Protein AF-A0A285QAC0-F1 (afdb_monomer_lite)

Foldseek 3Di:
DVVVVVVVVVVVVVVVVVPPDPPPQWKKKWWKWDDDFQFDTAIWIWIAGAQRVPRDGDFWIWFKAALDDDPVLQVDKHDIAIDGDALQLLLQIWTFWMFIAHNQLVVVLVVLNCVQHDPPHIDHQQPHHRLVSVQSNCVSRVFDADPDSVCSNPRVVRSNVRDVRGPPRIGGDGDRSNVVCVVPVVSVPHPHHNDDPSDSRPHGDVPRDPPD

Radius of gyration: 21.01 Å; chains: 1; bounding box: 54×37×71 Å

Sequence (212 aa):
MIAWHRLARLIALAAALLAVSPARAEVVLGFWSRDFGSYFPHAFITVKGTVDSTGEVVDTSWGFTLNSLSPKALFGSVKAHMDVTAKTYMRASDVHFTVRLSDAQYLAIKRQAAEWGAPGSRWNLNKRNCVHFVAEAARRAGLTVVEDRKLMKKPKSFTRSLVPLNPGRVTLVELKGAEWFAREPGAEVFGVPEKVNGSVLQSEVPGGVRRD

Organism: NCBI:txid1141890

pLDDT: mean 86.16, std 14.89, range [41.03, 98.81]

Structure (mmCIF, N/CA/C/O backbone):
data_AF-A0A285QAC0-F1
#
_entry.id   AF-A0A285QAC0-F1
#
loop_
_atom_site.group_PDB
_atom_site.id
_atom_site.type_symbol
_atom_site.label_atom_id
_atom_site.label_alt_id
_atom_site.label_comp_id
_atom_site.label_asym_id
_atom_site.label_entity_id
_atom_site.label_seq_id
_atom_site.pdbx_PDB_ins_code
_atom_site.Cartn_x
_atom_site.Cartn_y
_atom_site.Cartn_z
_atom_site.occupancy
_atom_site.B_iso_or_equiv
_atom_site.auth_seq_id
_atom_site.auth_comp_id
_atom_site.auth_asym_id
_atom_site.auth_atom_id
_atom_site.pdbx_PDB_model_num
ATOM 1 N N . MET A 1 1 ? -33.840 15.159 50.556 1.00 60.41 1 MET A N 1
ATOM 2 C CA . MET A 1 1 ? -33.510 15.609 49.179 1.00 60.41 1 MET A CA 1
ATOM 3 C C . MET A 1 1 ? -32.019 15.489 48.826 1.00 60.41 1 MET A C 1
ATOM 5 O O . MET A 1 1 ? -31.718 15.005 47.747 1.00 60.41 1 MET A O 1
ATOM 9 N N . ILE A 1 2 ? -31.069 15.820 49.716 1.00 64.12 2 ILE A N 1
ATOM 10 C CA . ILE A 1 2 ? -29.610 15.782 49.425 1.00 64.12 2 ILE A CA 1
ATOM 11 C C . ILE A 1 2 ? -29.074 14.376 49.061 1.00 64.12 2 ILE A C 1
ATOM 13 O O . ILE A 1 2 ? -28.229 14.251 48.177 1.00 64.12 2 ILE A O 1
ATOM 17 N N . ALA A 1 3 ? -29.581 13.309 49.691 1.00 70.50 3 ALA A N 1
ATOM 18 C CA . ALA A 1 3 ? -29.141 11.932 49.425 1.00 70.50 3 ALA A CA 1
ATOM 19 C C . ALA A 1 3 ? -29.531 11.423 48.022 1.00 70.50 3 ALA A C 1
ATOM 21 O O . ALA A 1 3 ? -28.759 10.707 47.387 1.00 70.50 3 ALA A O 1
ATOM 22 N N . TRP A 1 4 ? -30.684 11.858 47.504 1.00 72.88 4 TRP A N 1
ATOM 23 C CA . TRP A 1 4 ? -31.186 11.459 46.185 1.00 72.88 4 TRP A CA 1
ATOM 24 C C . TRP A 1 4 ? -30.315 12.015 45.052 1.00 72.88 4 TRP A C 1
ATOM 26 O O . TRP A 1 4 ? -29.957 11.301 44.120 1.00 72.88 4 TRP A O 1
ATOM 36 N N . HIS A 1 5 ? -29.877 13.271 45.178 1.00 77.19 5 HIS A N 1
ATOM 37 C CA . HIS A 1 5 ? -28.972 13.889 44.207 1.00 77.19 5 HIS A CA 1
ATOM 38 C C . HIS A 1 5 ? -27.573 13.260 44.212 1.00 77.19 5 HIS A C 1
ATOM 40 O O . HIS A 1 5 ? -26.929 13.207 43.167 1.00 77.19 5 HIS A O 1
ATOM 46 N N . ARG A 1 6 ? -27.099 12.758 45.362 1.00 78.38 6 ARG A N 1
ATOM 47 C CA . ARG A 1 6 ? -25.818 12.037 45.453 1.00 78.38 6 ARG A CA 1
ATOM 48 C C . ARG A 1 6 ? -25.896 10.673 44.772 1.00 78.38 6 ARG A C 1
ATOM 50 O O . ARG A 1 6 ? -25.010 10.351 43.988 1.00 78.38 6 ARG A O 1
ATOM 57 N N . LEU A 1 7 ? -26.973 9.922 45.004 1.00 85.81 7 LEU A N 1
ATOM 58 C CA . LEU A 1 7 ? -27.194 8.628 44.359 1.00 85.81 7 LEU A CA 1
ATOM 59 C C . LEU A 1 7 ? -27.355 8.770 42.836 1.00 85.81 7 LEU A C 1
ATOM 61 O O . LEU A 1 7 ? -26.689 8.066 42.083 1.00 85.81 7 LEU A O 1
ATOM 65 N N . ALA A 1 8 ? -28.151 9.739 42.375 1.00 85.62 8 ALA A N 1
ATOM 66 C CA . ALA A 1 8 ? -28.332 10.004 40.947 1.00 85.62 8 ALA A CA 1
ATOM 67 C C . ALA A 1 8 ? -27.023 10.423 40.250 1.00 85.62 8 ALA A C 1
ATOM 69 O O . ALA A 1 8 ? -26.749 9.981 39.137 1.00 85.62 8 ALA A O 1
ATOM 70 N N . ARG A 1 9 ? -26.178 11.225 40.917 1.00 85.00 9 ARG A N 1
ATOM 71 C CA . ARG A 1 9 ? -24.849 11.596 40.399 1.00 85.00 9 ARG A CA 1
ATOM 72 C C . ARG A 1 9 ? -23.905 10.400 40.310 1.00 85.00 9 ARG A C 1
ATOM 74 O O . ARG A 1 9 ? -23.198 10.291 39.319 1.00 85.00 9 ARG A O 1
ATOM 81 N N . LEU A 1 10 ? -23.908 9.506 41.300 1.00 88.06 10 LEU A N 1
ATOM 82 C CA . LEU A 1 10 ? -23.083 8.292 41.276 1.00 88.06 10 LEU A CA 1
ATOM 83 C C . LEU A 1 10 ? -23.508 7.335 40.156 1.00 88.06 10 LEU A C 1
ATOM 85 O O . LEU A 1 10 ? -22.650 6.799 39.461 1.00 88.06 10 LEU A O 1
ATOM 89 N N . ILE A 1 11 ? -24.815 7.179 39.931 1.00 88.31 11 ILE A N 1
ATOM 90 C CA . ILE A 1 11 ? -25.350 6.368 38.829 1.00 88.31 11 ILE A CA 1
ATOM 91 C C . ILE A 1 11 ? -24.981 6.983 37.472 1.00 88.31 11 ILE A C 1
ATOM 93 O O . ILE A 1 11 ? -24.523 6.268 36.586 1.00 88.31 11 ILE A O 1
ATOM 97 N N . ALA A 1 12 ? -25.110 8.305 37.316 1.00 85.25 12 ALA A N 1
ATOM 98 C CA . ALA A 1 12 ? -24.710 8.996 36.090 1.00 85.25 12 ALA A CA 1
ATOM 99 C C . ALA A 1 12 ? -23.198 8.881 35.821 1.00 85.25 12 ALA A C 1
ATOM 101 O O . ALA A 1 12 ? -22.794 8.685 34.677 1.00 85.25 12 ALA A O 1
ATOM 102 N N . LEU A 1 13 ? -22.362 8.944 36.865 1.00 84.94 13 LEU A N 1
ATOM 103 C CA . LEU A 1 13 ? -20.913 8.769 36.744 1.00 84.94 13 LEU A CA 1
ATOM 104 C C . LEU A 1 13 ? -20.543 7.326 36.361 1.00 84.94 13 LEU A C 1
ATOM 106 O O . LEU A 1 13 ? -19.698 7.118 35.496 1.00 84.94 13 LEU A O 1
ATOM 110 N N . ALA A 1 14 ? -21.202 6.330 36.961 1.00 81.62 14 ALA A N 1
ATOM 111 C CA . ALA A 1 14 ? -21.001 4.920 36.630 1.00 81.62 14 ALA A CA 1
ATOM 112 C C . ALA A 1 14 ? -21.452 4.597 35.195 1.00 81.62 14 ALA A C 1
ATOM 114 O O . ALA A 1 14 ? -20.750 3.895 34.472 1.00 81.62 14 ALA A O 1
ATOM 115 N N . ALA A 1 15 ? -22.576 5.165 34.749 1.00 80.12 15 ALA A N 1
ATOM 116 C CA . ALA A 1 15 ? -23.040 5.044 33.369 1.00 80.12 15 ALA A CA 1
ATOM 117 C C . ALA A 1 15 ? -22.077 5.716 32.372 1.00 80.12 15 ALA A C 1
ATOM 119 O O . ALA A 1 15 ? -21.821 5.163 31.306 1.00 80.12 15 ALA A O 1
ATOM 120 N N . ALA A 1 16 ? -21.489 6.864 32.730 1.00 77.56 16 ALA A N 1
ATOM 121 C CA . ALA A 1 16 ? -20.482 7.535 31.907 1.00 77.56 16 ALA A CA 1
ATOM 122 C C . ALA A 1 16 ? -19.171 6.733 31.800 1.00 77.56 16 ALA A C 1
ATOM 124 O O . ALA A 1 16 ? -18.571 6.692 30.730 1.00 77.56 16 ALA A O 1
ATOM 125 N N . LEU A 1 17 ? -18.753 6.048 32.871 1.00 74.06 17 LEU A N 1
ATOM 126 C CA . LEU A 1 17 ? -17.576 5.168 32.859 1.00 74.06 17 LEU A CA 1
ATOM 127 C C . LEU A 1 17 ? -17.801 3.895 32.027 1.00 74.06 17 LEU A C 1
ATOM 129 O O . LEU A 1 17 ? -16.877 3.435 31.364 1.00 74.06 17 LEU A O 1
ATOM 133 N N . LEU A 1 18 ? -19.025 3.358 32.009 1.00 68.50 18 LEU A N 1
ATOM 134 C CA . LEU A 1 18 ? -19.401 2.213 31.166 1.00 68.50 18 LEU A CA 1
ATOM 135 C C . LEU A 1 18 ? -19.617 2.591 29.690 1.00 68.50 18 LEU A C 1
ATOM 137 O O . LEU A 1 18 ? -19.578 1.720 28.824 1.00 68.50 18 LEU A O 1
ATOM 141 N N . ALA A 1 19 ? -19.830 3.875 29.390 1.00 63.56 19 ALA A N 1
ATOM 142 C CA . ALA A 1 19 ? -19.970 4.378 28.023 1.00 63.56 19 ALA A CA 1
ATOM 143 C C . ALA A 1 19 ? -18.621 4.567 27.301 1.00 63.56 19 ALA A C 1
ATOM 145 O O . ALA A 1 19 ? -18.601 4.749 26.080 1.00 63.56 19 ALA A O 1
ATOM 146 N N . VAL A 1 20 ? -17.491 4.496 28.016 1.00 57.91 20 VAL A N 1
ATOM 147 C CA . VAL A 1 20 ? -16.159 4.489 27.400 1.00 57.91 20 VAL A CA 1
ATOM 148 C C . VAL A 1 20 ? -15.920 3.105 26.802 1.00 57.91 20 VAL A C 1
ATOM 150 O O . VAL A 1 20 ? -15.442 2.184 27.459 1.00 57.91 20 VAL A O 1
ATOM 153 N N . SER A 1 21 ? -16.282 2.947 25.530 1.00 53.12 21 SER A N 1
ATOM 154 C CA . SER A 1 21 ? -15.860 1.778 24.761 1.00 53.12 21 SER A CA 1
ATOM 155 C C . SER A 1 21 ? -14.332 1.795 24.674 1.00 53.12 21 SER A C 1
ATOM 157 O O . SER A 1 21 ? -13.785 2.829 24.277 1.00 53.12 21 SER A O 1
ATOM 159 N N . PRO A 1 22 ? -13.622 0.705 25.022 1.00 54.62 22 PRO A N 1
ATOM 160 C CA . PRO A 1 22 ? -12.191 0.643 24.772 1.00 54.62 22 PRO A CA 1
ATOM 161 C C . PRO A 1 22 ? -11.982 0.894 23.279 1.00 54.62 22 PRO A C 1
ATOM 163 O O . PRO A 1 22 ? -12.600 0.225 22.444 1.00 54.62 22 PRO A O 1
ATOM 166 N N . ALA A 1 23 ? -11.156 1.887 22.942 1.00 59.59 23 ALA A N 1
ATOM 167 C CA . ALA A 1 23 ? -10.645 2.017 21.589 1.00 59.59 23 ALA A CA 1
ATOM 168 C C . ALA A 1 23 ? -9.985 0.674 21.275 1.00 59.59 23 ALA A C 1
ATOM 170 O O . ALA A 1 23 ? -8.997 0.312 21.913 1.00 59.59 23 ALA A O 1
ATOM 171 N N . ARG A 1 24 ? -10.610 -0.128 20.407 1.00 60.53 24 ARG A N 1
ATOM 172 C CA . ARG A 1 24 ? -10.092 -1.458 20.094 1.00 60.53 24 ARG A CA 1
ATOM 173 C C . ARG A 1 24 ? -8.698 -1.266 19.512 1.00 60.53 24 ARG A C 1
ATOM 175 O O . ARG A 1 24 ? -8.562 -0.596 18.490 1.00 60.53 24 ARG A O 1
ATOM 182 N N . ALA A 1 25 ? -7.690 -1.8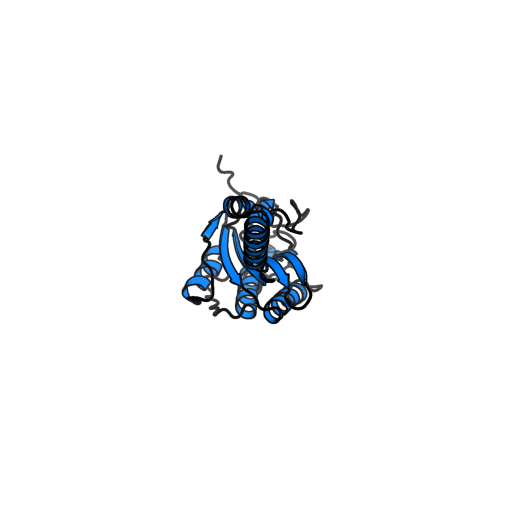06 20.194 1.00 70.56 25 ALA A N 1
ATOM 183 C CA . ALA A 1 25 ? -6.348 -1.898 19.656 1.00 70.56 25 ALA A CA 1
ATOM 184 C C . ALA A 1 25 ? -6.434 -2.809 18.436 1.00 70.56 25 ALA A C 1
ATOM 186 O O . ALA A 1 25 ? -6.729 -3.998 18.536 1.00 70.56 25 ALA A O 1
ATOM 187 N N . GLU A 1 26 ? -6.337 -2.206 17.263 1.00 85.88 26 GLU A N 1
ATOM 188 C CA . GLU A 1 26 ? -6.496 -2.930 16.024 1.00 85.88 26 GLU A CA 1
ATOM 189 C C . GLU A 1 26 ? -5.696 -2.279 14.920 1.00 85.88 26 GLU A C 1
ATOM 191 O O . GLU A 1 26 ? -5.711 -1.058 14.765 1.00 85.88 26 GLU A O 1
ATOM 196 N N . VAL A 1 27 ? -5.038 -3.116 14.125 1.00 93.56 27 VAL A N 1
ATOM 197 C CA . VAL A 1 27 ? -4.282 -2.696 12.956 1.00 93.56 27 VAL A CA 1
ATOM 198 C C . VAL A 1 27 ? -5.135 -2.866 11.701 1.00 93.56 27 VAL A C 1
ATOM 200 O O . VAL A 1 27 ? -5.650 -3.946 11.409 1.00 93.56 27 VAL A O 1
ATOM 203 N N . VAL A 1 28 ? -5.245 -1.797 10.921 1.00 94.69 28 VAL A N 1
ATOM 204 C CA . VAL A 1 28 ? -5.955 -1.752 9.645 1.00 94.69 28 VAL A CA 1
ATOM 205 C C . VAL A 1 28 ? -4.952 -1.638 8.501 1.00 94.69 28 VAL A C 1
ATOM 207 O O . VAL A 1 28 ? -4.108 -0.741 8.468 1.00 94.69 28 VAL A O 1
ATOM 210 N N . LEU A 1 29 ? -5.073 -2.552 7.541 1.00 97.06 29 LEU A N 1
ATOM 211 C CA . LEU A 1 29 ? -4.334 -2.583 6.287 1.00 97.06 29 LEU A CA 1
ATOM 212 C C . LEU A 1 29 ? -5.176 -1.947 5.178 1.00 97.06 29 LEU A C 1
ATOM 214 O O . LEU A 1 29 ? -6.236 -2.466 4.836 1.00 97.06 29 LEU A O 1
ATOM 218 N N . GLY A 1 30 ? -4.714 -0.841 4.604 1.00 96.88 30 GLY A N 1
ATOM 219 C CA . GLY A 1 30 ? -5.351 -0.184 3.462 1.00 96.88 30 GLY A CA 1
ATOM 220 C C . GLY A 1 30 ? -4.668 -0.543 2.152 1.00 96.88 30 GLY A C 1
ATOM 221 O O . GLY A 1 30 ? -3.442 -0.610 2.094 1.00 96.88 30 GLY A O 1
ATOM 222 N N . PHE A 1 31 ? -5.457 -0.745 1.098 1.00 98.19 31 PHE A N 1
ATOM 223 C CA . PHE A 1 31 ? -4.975 -1.095 -0.235 1.00 98.19 31 PHE A CA 1
ATOM 224 C C . PHE A 1 31 ? -5.198 0.054 -1.211 1.00 98.19 31 PHE A C 1
ATOM 226 O O . PHE A 1 31 ? -6.335 0.447 -1.489 1.00 98.19 31 PHE A O 1
ATOM 233 N N . TRP A 1 32 ? -4.097 0.564 -1.755 1.00 97.38 32 TRP A N 1
ATOM 234 C CA . TRP A 1 32 ? -4.079 1.800 -2.522 1.00 97.38 32 TRP A CA 1
ATOM 235 C C . TRP A 1 32 ? -3.583 1.581 -3.941 1.00 97.38 32 TRP A C 1
ATOM 237 O O . TRP A 1 32 ? -2.811 0.656 -4.222 1.00 97.38 32 TRP A O 1
ATOM 247 N N . SER A 1 33 ? -3.985 2.471 -4.842 1.00 95.94 33 SER A N 1
ATOM 248 C CA . SER A 1 33 ? -3.336 2.585 -6.139 1.00 95.94 33 SER A CA 1
ATOM 249 C C . SER A 1 33 ? -3.317 4.007 -6.687 1.00 95.94 33 SER A C 1
ATOM 251 O O . SER A 1 33 ? -4.065 4.885 -6.263 1.00 95.94 33 SER A O 1
ATOM 253 N N . ARG A 1 34 ? -2.453 4.218 -7.674 1.00 91.00 34 ARG A N 1
ATOM 254 C CA . ARG A 1 34 ? -2.400 5.412 -8.510 1.00 91.00 34 ARG A CA 1
ATOM 255 C C . ARG A 1 34 ? -2.404 4.967 -9.967 1.00 91.00 34 ARG A C 1
ATOM 257 O O . ARG A 1 34 ? -1.592 4.127 -10.363 1.00 91.00 34 ARG A O 1
ATOM 264 N N . ASP A 1 35 ? -3.319 5.529 -10.746 1.00 81.75 35 ASP A N 1
ATOM 265 C CA . ASP A 1 35 ? -3.378 5.330 -12.195 1.00 81.75 35 ASP A CA 1
ATOM 266 C C . ASP A 1 35 ? -2.304 6.145 -12.934 1.00 81.75 35 ASP A C 1
ATOM 268 O O . ASP A 1 35 ? -1.693 7.060 -12.380 1.00 81.75 35 ASP A O 1
ATOM 272 N N . PHE A 1 36 ? -2.107 5.818 -14.215 1.00 67.19 36 PHE A N 1
ATOM 273 C CA . PHE A 1 36 ? -1.292 6.610 -15.138 1.00 67.19 36 PHE A CA 1
ATOM 274 C C . PHE A 1 36 ? -1.779 8.068 -15.216 1.00 67.19 36 PHE A C 1
ATOM 276 O O . PHE A 1 36 ? -2.976 8.339 -15.294 1.00 67.19 36 PHE A O 1
ATOM 283 N N . GLY A 1 37 ? -0.825 8.998 -15.237 1.00 63.22 37 GLY A N 1
ATOM 284 C CA . GLY A 1 37 ? -1.029 10.443 -15.329 1.00 63.22 37 GLY A CA 1
ATOM 285 C C . GLY A 1 37 ? 0.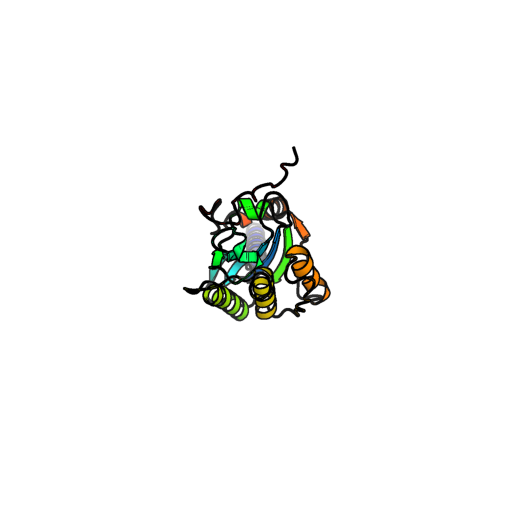329 11.137 -15.256 1.00 63.22 37 GLY A C 1
ATOM 286 O O . GLY A 1 37 ? 1.294 10.643 -15.833 1.00 63.22 37 GLY A O 1
ATOM 287 N N . SER A 1 38 ? 0.451 12.209 -14.472 1.00 56.47 38 SER A N 1
ATOM 288 C CA . SER A 1 38 ? 1.753 12.851 -14.221 1.00 56.47 38 SER A CA 1
ATOM 289 C C . SER A 1 38 ? 2.745 11.961 -13.460 1.00 56.47 38 SER A C 1
ATOM 291 O O . SER A 1 38 ? 3.922 12.288 -13.411 1.00 56.47 38 SER A O 1
ATOM 293 N N . TYR A 1 39 ? 2.308 10.837 -12.881 1.00 64.88 39 TYR A N 1
ATOM 294 C CA . TYR A 1 39 ? 3.125 9.976 -12.024 1.00 64.88 39 TYR A CA 1
ATOM 295 C C . TYR A 1 39 ? 3.162 8.526 -12.507 1.00 64.88 39 TYR A C 1
ATOM 297 O O . TYR A 1 39 ? 2.252 8.054 -13.193 1.00 64.88 39 TYR A O 1
ATOM 305 N N . PHE A 1 40 ? 4.214 7.805 -12.107 1.00 71.50 40 PHE A N 1
ATOM 306 C CA . PHE A 1 40 ? 4.339 6.375 -12.363 1.00 71.50 40 PHE A CA 1
ATOM 307 C C . PHE A 1 40 ? 3.211 5.613 -11.641 1.00 71.50 40 PHE A C 1
ATOM 309 O O . PHE A 1 40 ? 3.042 5.809 -10.432 1.00 71.50 40 PHE A O 1
ATOM 316 N N . PRO A 1 41 ? 2.441 4.754 -12.337 1.00 83.75 41 PRO A N 1
ATOM 317 C CA . PRO A 1 41 ? 1.388 3.971 -11.708 1.00 83.75 41 PRO A CA 1
ATOM 318 C C . PRO A 1 41 ? 1.944 3.076 -10.619 1.00 83.75 41 PRO A C 1
ATOM 320 O O . PRO A 1 41 ? 2.966 2.404 -10.794 1.00 83.75 41 PRO A O 1
ATOM 323 N N . HIS A 1 42 ? 1.234 3.015 -9.504 1.00 93.75 42 HIS A N 1
ATOM 324 C CA . HIS A 1 42 ? 1.718 2.292 -8.344 1.00 93.75 42 HIS A CA 1
ATOM 325 C C . HIS A 1 42 ? 0.585 1.657 -7.553 1.00 93.75 42 HIS A C 1
ATOM 327 O O . HIS A 1 42 ? -0.545 2.134 -7.587 1.00 93.75 42 HIS A O 1
ATOM 333 N N . ALA A 1 43 ? 0.901 0.568 -6.857 1.00 96.69 43 ALA A N 1
ATOM 334 C CA . ALA A 1 43 ? 0.060 -0.030 -5.830 1.00 96.69 43 ALA A CA 1
ATOM 335 C C . ALA A 1 43 ? 0.899 -0.139 -4.558 1.00 96.69 43 ALA A C 1
ATOM 337 O O . ALA A 1 43 ? 2.067 -0.524 -4.621 1.00 96.69 43 ALA A O 1
ATOM 338 N N . PHE A 1 44 ? 0.311 0.204 -3.424 1.00 97.06 44 PHE A N 1
ATOM 339 C CA . PHE A 1 44 ? 0.988 0.200 -2.133 1.00 97.06 44 PHE A CA 1
ATOM 340 C C . PHE A 1 44 ? -0.025 -0.086 -1.027 1.00 97.06 44 PHE A C 1
ATOM 342 O O . PHE A 1 44 ? -1.237 -0.133 -1.270 1.00 97.06 44 PHE A O 1
ATOM 349 N N . ILE A 1 45 ? 0.483 -0.304 0.181 1.00 97.56 45 ILE A N 1
ATOM 350 C CA . ILE A 1 45 ? -0.336 -0.532 1.368 1.00 97.56 45 ILE A CA 1
ATOM 351 C C . ILE A 1 45 ? -0.072 0.521 2.436 1.00 97.56 45 ILE A C 1
ATOM 353 O O . ILE A 1 45 ? 1.027 1.068 2.526 1.00 97.56 45 ILE A O 1
ATOM 357 N N . THR A 1 46 ? -1.073 0.761 3.273 1.00 95.56 46 THR A N 1
ATOM 358 C CA . THR A 1 46 ? -0.939 1.506 4.531 1.00 95.56 46 THR A CA 1
ATOM 359 C C . THR A 1 46 ? -1.234 0.589 5.697 1.00 95.56 46 THR A C 1
ATOM 361 O O . THR A 1 46 ? -2.133 -0.240 5.595 1.00 95.56 46 THR A O 1
ATOM 364 N N . VAL A 1 47 ? -0.530 0.759 6.808 1.00 94.06 47 VAL A N 1
ATOM 365 C CA . VAL A 1 47 ? -0.768 0.020 8.048 1.00 94.06 47 VAL A CA 1
ATOM 366 C C . VAL A 1 47 ? -0.908 1.019 9.177 1.00 94.06 47 VAL A C 1
ATOM 368 O O . VAL A 1 47 ? 0.032 1.763 9.450 1.00 94.06 47 VAL A O 1
ATOM 371 N N . LYS A 1 48 ? -2.085 1.044 9.800 1.00 90.75 48 LYS A N 1
ATOM 372 C CA . LYS A 1 48 ? -2.433 2.033 10.818 1.00 90.75 48 LYS A CA 1
ATOM 373 C C . LYS A 1 48 ? -3.191 1.394 11.971 1.00 90.75 48 LYS A C 1
ATOM 375 O O . LYS A 1 48 ? -4.087 0.592 11.724 1.00 90.75 48 LYS A O 1
ATOM 380 N N . GLY A 1 49 ? -2.872 1.775 13.202 1.00 90.44 49 GLY A N 1
ATOM 381 C CA . GLY A 1 49 ? -3.612 1.361 14.388 1.00 90.44 49 GLY A CA 1
ATOM 382 C C . GLY A 1 49 ? -2.721 1.038 15.577 1.00 90.44 49 GLY A C 1
ATOM 383 O O . GLY A 1 49 ? -1.653 1.625 15.740 1.00 90.44 49 GLY A O 1
ATOM 384 N N . THR A 1 50 ? -3.155 0.097 16.408 1.00 91.50 50 THR A N 1
ATOM 385 C CA . THR A 1 50 ? -2.412 -0.334 17.600 1.00 91.50 50 THR A CA 1
ATOM 386 C C . THR A 1 50 ? -2.358 -1.852 17.642 1.00 91.50 50 THR A C 1
ATOM 388 O O . THR A 1 50 ? -3.383 -2.506 17.483 1.00 91.50 50 THR A O 1
ATOM 391 N N . VAL A 1 51 ? -1.163 -2.408 17.825 1.00 93.00 51 VAL A N 1
ATOM 392 C CA . VAL A 1 51 ? -0.952 -3.852 17.989 1.00 93.00 51 VAL A CA 1
ATOM 393 C C . VAL A 1 51 ? -1.494 -4.270 19.351 1.00 93.00 51 VAL A C 1
ATOM 395 O O . VAL A 1 51 ? -1.108 -3.686 20.364 1.00 93.00 51 VAL A O 1
ATOM 398 N N . ASP A 1 52 ? -2.372 -5.268 19.384 1.00 90.25 52 ASP A N 1
ATOM 399 C CA . ASP A 1 52 ? -3.132 -5.619 20.590 1.00 90.25 52 ASP A CA 1
ATOM 400 C C . ASP A 1 52 ? -2.219 -6.176 21.696 1.00 90.25 52 ASP A C 1
ATOM 402 O O . ASP A 1 52 ? -2.274 -5.751 22.848 1.00 90.25 52 ASP A O 1
ATOM 406 N N . SER A 1 53 ? -1.285 -7.059 21.334 1.00 90.31 53 SER A N 1
ATOM 407 C CA . SER A 1 53 ? -0.382 -7.726 22.283 1.00 90.31 53 SER A CA 1
ATOM 408 C C . SER A 1 53 ? 0.709 -6.837 22.885 1.00 90.31 53 SER A C 1
ATOM 410 O O . SER A 1 53 ? 1.233 -7.165 23.950 1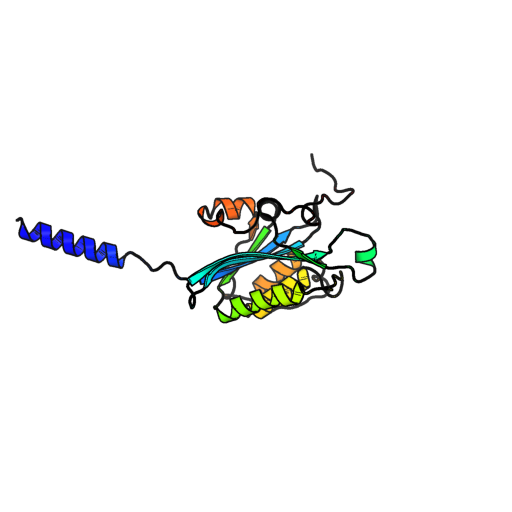.00 90.31 53 SER A O 1
ATOM 412 N N . THR A 1 54 ? 1.093 -5.745 22.218 1.00 90.81 54 THR A N 1
ATOM 413 C CA . THR A 1 54 ? 2.236 -4.909 22.636 1.00 90.81 54 THR A CA 1
ATOM 414 C C . THR A 1 54 ? 1.869 -3.458 22.922 1.00 90.81 54 THR A C 1
ATOM 416 O O . THR A 1 54 ? 2.660 -2.749 23.544 1.00 90.81 54 THR A O 1
ATOM 419 N N . GLY A 1 55 ? 0.714 -2.986 22.449 1.00 88.50 55 GLY A N 1
ATOM 420 C CA . GLY A 1 55 ? 0.371 -1.566 22.446 1.00 88.50 55 GLY A CA 1
ATOM 421 C C . GLY A 1 55 ? 1.190 -0.728 21.454 1.00 88.50 55 GLY A C 1
ATOM 422 O O . GLY A 1 55 ? 1.103 0.498 21.497 1.00 88.50 55 GLY A O 1
ATOM 423 N N . GLU A 1 56 ? 1.989 -1.347 20.567 1.00 89.56 56 GLU A N 1
ATOM 424 C CA . GLU A 1 56 ? 2.744 -0.641 19.518 1.00 89.56 56 GLU A CA 1
ATOM 425 C C . GLU A 1 56 ? 1.759 0.132 18.633 1.00 89.56 56 GLU A C 1
ATOM 427 O O . GLU A 1 56 ? 0.933 -0.461 17.939 1.00 89.56 56 GLU A O 1
ATOM 432 N N . VAL A 1 57 ? 1.844 1.463 18.649 1.00 89.25 57 VAL A N 1
ATOM 433 C CA . VAL A 1 57 ? 1.122 2.306 17.694 1.00 89.25 57 VAL A CA 1
ATOM 434 C C . VAL A 1 57 ? 1.865 2.249 16.368 1.00 89.25 57 VAL A C 1
ATOM 436 O O . VAL A 1 57 ? 3.056 2.553 16.294 1.00 89.25 57 VAL A O 1
ATOM 439 N N . VAL A 1 58 ? 1.154 1.853 15.320 1.00 89.56 58 VAL A N 1
ATOM 440 C CA . VAL A 1 58 ? 1.697 1.707 13.973 1.00 89.56 58 VAL A CA 1
ATOM 441 C C . VAL A 1 58 ? 1.006 2.699 13.066 1.00 89.56 58 VAL A C 1
ATOM 443 O O . VAL A 1 58 ? -0.219 2.810 13.072 1.00 89.56 58 VAL A O 1
ATOM 446 N N . ASP A 1 59 ? 1.795 3.430 12.291 1.00 88.94 59 ASP A N 1
ATOM 447 C CA . ASP A 1 59 ? 1.254 4.330 11.287 1.00 88.94 59 ASP A CA 1
ATOM 448 C C . ASP A 1 59 ? 2.267 4.555 10.156 1.00 88.94 59 ASP A C 1
ATOM 450 O O . ASP A 1 59 ? 3.179 5.382 10.249 1.00 88.94 59 ASP A O 1
ATOM 454 N N . THR A 1 60 ? 2.178 3.733 9.109 1.00 90.88 60 THR A N 1
ATOM 455 C CA . THR A 1 60 ? 3.177 3.680 8.036 1.00 90.88 60 THR A CA 1
ATOM 456 C C . THR A 1 60 ? 2.583 3.235 6.698 1.00 90.88 60 THR A C 1
ATOM 458 O O . THR A 1 60 ? 1.424 2.821 6.601 1.00 90.88 60 THR A O 1
ATOM 461 N N . SER A 1 61 ? 3.390 3.308 5.644 1.00 93.88 61 SER A N 1
ATOM 462 C CA . SER A 1 61 ? 3.064 2.809 4.312 1.00 93.88 61 SER A CA 1
ATOM 463 C C . SER A 1 61 ? 4.246 2.056 3.711 1.00 93.88 61 SER A C 1
ATOM 465 O O . SER A 1 61 ? 5.406 2.345 4.009 1.00 93.88 61 SER A O 1
ATOM 467 N N . TRP A 1 62 ? 3.939 1.083 2.856 1.00 95.12 62 TRP A N 1
ATOM 468 C CA . TRP A 1 62 ? 4.935 0.295 2.137 1.00 95.12 62 TRP A CA 1
ATOM 469 C C . TRP A 1 62 ? 4.529 0.124 0.677 1.00 95.12 62 TRP A C 1
ATOM 471 O O . TRP A 1 62 ? 3.437 -0.366 0.374 1.00 95.12 62 TRP A O 1
ATOM 481 N N . GLY A 1 63 ? 5.431 0.489 -0.229 1.00 94.06 63 GLY A N 1
ATOM 482 C CA . GLY A 1 63 ? 5.306 0.279 -1.668 1.00 94.06 63 GLY A CA 1
ATOM 483 C C . GLY A 1 63 ? 6.594 -0.295 -2.249 1.00 94.06 63 GLY A C 1
ATOM 484 O O . GLY A 1 63 ? 7.680 0.221 -2.011 1.00 94.06 63 GLY A O 1
ATOM 485 N N . PHE A 1 64 ? 6.510 -1.370 -3.031 1.00 95.94 64 PHE A N 1
ATOM 486 C CA . PHE A 1 64 ? 7.697 -1.941 -3.671 1.00 95.94 64 PHE A CA 1
ATOM 487 C C . PHE A 1 64 ? 7.926 -1.333 -5.053 1.00 95.94 64 PHE A C 1
ATOM 489 O O . PHE A 1 64 ? 7.130 -1.544 -5.978 1.00 95.94 64 PHE A O 1
ATOM 496 N N . THR A 1 65 ? 9.035 -0.615 -5.222 1.00 93.00 65 THR A N 1
ATOM 497 C CA . THR A 1 65 ? 9.301 0.152 -6.442 1.00 93.00 65 THR A CA 1
ATOM 498 C C . THR A 1 65 ? 10.749 0.043 -6.921 1.00 93.00 65 THR A C 1
ATOM 500 O O . THR A 1 65 ? 11.614 -0.558 -6.287 1.00 93.00 65 THR A O 1
ATOM 503 N N . LEU A 1 66 ? 10.991 0.571 -8.114 1.00 91.62 66 LEU A N 1
ATOM 504 C CA . LEU A 1 66 ? 12.297 0.665 -8.766 1.00 91.62 66 LEU A CA 1
ATOM 505 C C . LEU A 1 66 ? 13.050 1.926 -8.307 1.00 91.62 66 LEU A C 1
ATOM 507 O O . LEU A 1 66 ? 12.429 2.944 -8.032 1.00 91.62 66 LEU A O 1
ATOM 511 N N . ASN A 1 67 ? 14.386 1.893 -8.256 1.00 87.31 67 ASN A N 1
ATOM 512 C CA . ASN A 1 67 ? 15.177 3.036 -7.758 1.00 87.31 67 ASN A CA 1
ATOM 513 C C . ASN A 1 67 ? 15.177 4.253 -8.692 1.00 87.31 67 ASN A C 1
ATOM 515 O O . ASN A 1 67 ? 15.333 5.374 -8.225 1.00 87.31 67 ASN A O 1
ATOM 519 N N . SER A 1 68 ? 15.065 4.044 -10.003 1.00 84.75 68 SER A N 1
ATOM 520 C CA . SER A 1 68 ? 15.041 5.124 -10.993 1.00 84.75 68 SER A CA 1
ATOM 521 C C . SER A 1 68 ? 14.319 4.706 -12.271 1.00 84.75 68 SER A C 1
ATOM 523 O O . SER A 1 68 ? 14.486 3.580 -12.756 1.00 84.75 68 SER A O 1
ATOM 525 N N . LEU A 1 69 ? 13.513 5.615 -12.827 1.00 83.06 69 LEU A N 1
ATOM 526 C CA . LEU A 1 69 ? 12.805 5.389 -14.087 1.00 83.06 69 LEU A CA 1
ATOM 527 C C . LEU A 1 69 ? 13.823 5.268 -15.226 1.00 83.06 69 LEU A C 1
ATOM 529 O O . LEU A 1 69 ? 14.603 6.180 -15.487 1.00 83.06 69 LEU A O 1
ATOM 533 N N . SER A 1 70 ? 13.832 4.123 -15.907 1.00 82.50 70 SER A N 1
ATOM 534 C CA . SER A 1 70 ? 14.678 3.907 -17.081 1.00 82.50 70 SER A CA 1
ATOM 535 C C . SER A 1 70 ? 14.035 2.906 -18.043 1.00 82.50 70 SER A C 1
ATOM 537 O O . SER A 1 70 ? 13.367 1.973 -17.586 1.00 82.50 70 SER A O 1
ATOM 539 N N . PRO A 1 71 ? 14.289 3.009 -19.364 1.00 84.94 71 PRO A N 1
ATOM 540 C CA . PRO A 1 71 ? 13.808 2.026 -20.338 1.00 84.94 71 PRO A CA 1
ATOM 541 C C . PRO A 1 71 ? 14.234 0.586 -20.014 1.00 84.94 71 PRO A C 1
ATOM 543 O O . PRO A 1 71 ? 13.520 -0.359 -20.333 1.00 84.94 71 PRO A O 1
ATOM 546 N N . LYS A 1 72 ? 15.359 0.402 -19.303 1.00 88.06 72 LYS A N 1
ATOM 547 C CA . LYS A 1 72 ? 15.852 -0.913 -18.854 1.00 88.06 72 LYS A CA 1
ATOM 548 C C . LYS A 1 72 ? 14.820 -1.681 -18.021 1.00 88.06 72 LYS A C 1
ATOM 550 O O . LYS A 1 72 ? 14.797 -2.907 -18.080 1.00 88.06 72 LYS A O 1
ATOM 555 N N . ALA A 1 73 ? 13.951 -0.980 -17.290 1.00 88.19 73 ALA A N 1
ATOM 556 C CA . ALA A 1 73 ? 12.888 -1.592 -16.494 1.00 88.19 73 ALA A CA 1
ATOM 557 C C . ALA A 1 73 ? 11.844 -2.339 -17.351 1.00 88.19 73 ALA A C 1
ATOM 559 O O . ALA A 1 73 ? 11.194 -3.260 -16.857 1.00 88.19 73 ALA A O 1
ATOM 560 N N . LEU A 1 74 ? 11.701 -1.985 -18.636 1.00 87.50 74 LEU A N 1
ATOM 561 C CA . LEU A 1 74 ? 10.809 -2.679 -19.572 1.00 87.50 74 LEU A CA 1
ATOM 562 C C . LEU A 1 74 ? 11.393 -4.015 -20.055 1.00 87.50 74 LEU A C 1
ATOM 564 O O . LEU A 1 74 ? 10.640 -4.943 -20.344 1.00 87.50 74 LEU A O 1
ATOM 568 N N . PHE A 1 75 ? 12.723 -4.121 -20.111 1.00 89.56 75 PHE A N 1
ATOM 569 C CA . PHE A 1 75 ? 13.429 -5.252 -20.723 1.00 89.56 75 PHE A CA 1
ATOM 570 C C . PHE A 1 75 ? 14.071 -6.207 -19.714 1.00 89.56 75 PHE A C 1
ATOM 572 O O . PHE A 1 75 ? 14.588 -7.253 -20.098 1.00 89.56 75 PHE A O 1
ATOM 579 N N . GLY A 1 76 ? 14.051 -5.892 -18.419 1.00 92.75 76 GLY A N 1
ATOM 580 C CA . GLY A 1 76 ? 14.693 -6.744 -17.430 1.00 92.75 76 GLY A CA 1
ATOM 581 C C . GLY A 1 76 ? 14.518 -6.288 -15.993 1.00 92.75 76 GLY A C 1
ATOM 582 O O . GLY A 1 76 ? 13.735 -5.397 -15.672 1.00 92.75 76 GLY A O 1
ATOM 583 N N . SER A 1 77 ? 15.255 -6.953 -15.107 1.00 95.81 77 SER A N 1
ATOM 584 C CA . SER A 1 77 ? 15.227 -6.649 -13.680 1.00 95.81 77 SER A CA 1
ATOM 585 C C . SER A 1 77 ? 16.179 -5.501 -13.344 1.00 95.81 77 SER A C 1
ATOM 587 O O . SER A 1 77 ? 17.369 -5.585 -13.651 1.00 95.81 77 SER A O 1
ATOM 589 N N . VAL A 1 78 ? 15.702 -4.482 -12.635 1.00 95.19 78 VAL A N 1
ATOM 590 C CA . VAL A 1 78 ? 16.485 -3.320 -12.169 1.00 95.19 78 VAL A CA 1
ATOM 591 C C . VAL A 1 78 ? 16.567 -3.295 -10.641 1.00 95.19 78 VAL A C 1
ATOM 593 O O . VAL A 1 78 ? 15.940 -4.122 -9.980 1.00 95.19 78 VAL A O 1
ATOM 596 N N . LYS A 1 79 ? 17.367 -2.390 -10.064 1.00 95.44 79 LYS A N 1
ATOM 597 C CA . LYS A 1 79 ? 17.439 -2.225 -8.602 1.00 95.44 79 LYS A CA 1
ATOM 598 C C . LYS A 1 79 ? 16.084 -1.768 -8.054 1.00 95.44 79 LYS A C 1
ATOM 600 O O . LYS A 1 79 ? 15.451 -0.893 -8.650 1.00 95.44 79 LYS A O 1
ATOM 605 N N . ALA A 1 80 ? 15.678 -2.367 -6.941 1.00 94.25 80 ALA A N 1
ATOM 606 C CA . ALA A 1 80 ? 14.462 -2.025 -6.220 1.00 94.25 80 ALA A CA 1
ATOM 607 C C . ALA A 1 80 ? 14.754 -1.486 -4.827 1.00 94.25 80 ALA A C 1
ATOM 609 O O . ALA A 1 80 ? 15.834 -1.712 -4.276 1.00 94.25 80 ALA A O 1
ATOM 610 N N . HIS A 1 81 ? 13.734 -0.872 -4.248 1.00 92.81 81 HIS A N 1
ATOM 611 C CA . HIS A 1 81 ? 13.674 -0.548 -2.835 1.00 92.81 81 HIS A CA 1
ATOM 612 C C . HIS A 1 81 ? 12.231 -0.638 -2.331 1.00 92.81 81 HIS A C 1
ATOM 614 O O . HIS A 1 81 ? 11.273 -0.679 -3.113 1.00 92.81 81 HIS A O 1
ATOM 620 N N . MET A 1 82 ? 12.101 -0.681 -1.007 1.00 93.69 82 MET A N 1
ATOM 621 C CA . MET A 1 82 ? 10.839 -0.414 -0.335 1.00 93.69 82 MET A CA 1
ATOM 622 C C . MET A 1 82 ? 10.703 1.096 -0.152 1.00 93.69 82 MET A C 1
ATOM 624 O O . MET A 1 82 ? 11.586 1.732 0.418 1.00 93.69 82 MET A O 1
ATOM 628 N N . ASP A 1 83 ? 9.617 1.654 -0.655 1.00 90.56 83 ASP A N 1
ATOM 629 C CA . ASP A 1 83 ? 9.249 3.054 -0.515 1.00 90.56 83 ASP A CA 1
ATOM 630 C C . ASP A 1 83 ? 8.264 3.209 0.649 1.00 90.56 83 ASP A C 1
ATOM 632 O O . ASP A 1 83 ? 7.353 2.393 0.822 1.00 90.56 83 ASP A O 1
ATOM 636 N N . VAL A 1 84 ? 8.456 4.266 1.437 1.00 90.69 84 VAL A N 1
ATOM 637 C CA . VAL A 1 84 ? 7.432 4.779 2.351 1.00 90.69 84 VAL A CA 1
ATOM 638 C C . VAL A 1 84 ? 6.701 5.880 1.594 1.00 90.69 84 VAL A C 1
ATOM 640 O O . VAL A 1 84 ? 7.218 6.982 1.419 1.00 90.69 84 VAL A O 1
ATOM 643 N N . THR A 1 85 ? 5.511 5.565 1.098 1.00 89.06 85 THR A N 1
ATOM 644 C CA . THR A 1 85 ? 4.774 6.416 0.163 1.00 89.06 85 THR A CA 1
ATOM 645 C C . THR A 1 85 ? 4.293 7.688 0.836 1.00 89.06 85 THR A C 1
ATOM 647 O O . THR A 1 85 ? 3.443 7.620 1.713 1.00 89.06 85 THR A O 1
ATOM 650 N N . ALA A 1 86 ? 4.808 8.838 0.399 1.00 86.94 86 ALA A N 1
ATOM 651 C CA . ALA A 1 86 ? 4.543 10.140 1.008 1.00 86.94 86 ALA A CA 1
ATOM 652 C C . ALA A 1 86 ? 3.075 10.590 0.956 1.00 86.94 86 ALA A C 1
ATOM 654 O O . ALA A 1 86 ? 2.356 10.298 -0.005 1.00 86.94 86 ALA A O 1
ATOM 655 N N . LYS A 1 87 ? 2.669 11.421 1.926 1.00 85.69 87 LYS A N 1
ATOM 656 C CA . LYS A 1 87 ? 1.293 11.949 2.032 1.00 85.69 87 LYS A CA 1
ATOM 657 C C . LYS A 1 87 ? 0.833 12.675 0.772 1.00 85.69 87 LYS A C 1
ATOM 659 O O . LYS A 1 87 ? -0.287 12.456 0.319 1.00 85.69 87 LYS A O 1
ATOM 664 N N . THR A 1 88 ? 1.696 13.490 0.167 1.00 86.12 88 THR A N 1
ATOM 665 C CA . THR A 1 88 ? 1.393 14.192 -1.094 1.00 86.12 88 THR A CA 1
ATOM 666 C C . THR A 1 88 ? 0.996 13.230 -2.216 1.00 86.12 88 THR A C 1
ATOM 668 O O . THR A 1 88 ? -0.000 13.454 -2.905 1.00 86.12 88 THR A O 1
ATOM 671 N N . TYR A 1 89 ? 1.715 12.114 -2.360 1.00 88.31 89 TYR A N 1
ATOM 672 C CA . TYR A 1 89 ? 1.386 11.074 -3.334 1.00 88.31 89 TYR A CA 1
ATOM 673 C C . TYR A 1 89 ? 0.109 10.317 -2.950 1.00 88.31 89 TYR A C 1
ATOM 675 O O . TYR A 1 89 ? -0.744 10.051 -3.802 1.00 88.31 89 TYR A O 1
ATOM 683 N N . MET A 1 90 ? -0.062 10.010 -1.662 1.00 90.50 90 MET A N 1
ATOM 684 C CA . MET A 1 90 ? -1.259 9.340 -1.151 1.00 90.50 90 MET A CA 1
ATOM 685 C C . MET A 1 90 ? -2.524 10.175 -1.362 1.00 90.50 90 MET A C 1
ATOM 687 O O . MET A 1 90 ? -3.524 9.625 -1.807 1.00 90.50 90 MET A O 1
ATOM 691 N N . ARG A 1 91 ? -2.493 11.498 -1.128 1.00 89.44 91 ARG A N 1
ATOM 692 C CA . ARG A 1 91 ? -3.635 12.405 -1.372 1.00 89.44 91 ARG A CA 1
ATOM 693 C C . ARG A 1 91 ? -4.091 12.368 -2.831 1.00 89.44 91 ARG A C 1
ATOM 695 O O . ARG A 1 91 ? -5.281 12.494 -3.107 1.00 89.44 91 ARG A O 1
ATOM 702 N N . ALA A 1 92 ? -3.154 12.153 -3.750 1.00 89.38 92 ALA A N 1
ATOM 703 C CA . ALA A 1 92 ? -3.440 11.992 -5.167 1.00 89.38 92 ALA A CA 1
ATOM 704 C C . ALA A 1 92 ? -3.824 10.544 -5.551 1.00 89.38 92 ALA A C 1
ATOM 706 O O . ALA A 1 92 ? -4.269 10.296 -6.667 1.00 89.38 92 ALA A O 1
ATOM 707 N N . SER A 1 93 ? -3.657 9.567 -4.669 1.00 93.31 93 SER A N 1
ATOM 708 C CA . SER A 1 93 ? -3.969 8.158 -4.936 1.00 93.31 93 SER A CA 1
ATOM 709 C C . SER A 1 93 ? -5.429 7.823 -4.615 1.00 93.31 93 SER A C 1
ATOM 711 O O . SER A 1 93 ? -6.175 8.661 -4.115 1.00 93.31 93 SER A O 1
ATOM 713 N N . ASP A 1 94 ? -5.836 6.596 -4.920 1.00 94.88 94 ASP A N 1
ATOM 714 C CA . ASP A 1 94 ? -7.140 6.027 -4.586 1.00 94.88 94 ASP A CA 1
ATOM 715 C C . ASP A 1 94 ? -6.949 4.953 -3.501 1.00 94.88 94 ASP A C 1
ATOM 717 O O . ASP A 1 94 ? -6.072 4.093 -3.636 1.00 94.88 94 ASP A O 1
ATOM 721 N N . VAL A 1 95 ? -7.769 4.974 -2.448 1.00 95.69 95 VAL A N 1
ATOM 722 C CA . VAL A 1 95 ? -7.894 3.866 -1.488 1.00 95.69 95 VAL A CA 1
ATOM 723 C C . VAL A 1 95 ? -9.098 3.022 -1.881 1.00 95.69 95 VAL A C 1
ATOM 725 O O . VAL A 1 95 ? -10.218 3.519 -1.975 1.00 95.69 95 VAL A O 1
ATOM 728 N N . HIS A 1 96 ? -8.879 1.735 -2.136 1.00 97.62 96 HIS A N 1
ATOM 729 C CA . HIS A 1 96 ? -9.931 0.865 -2.661 1.00 97.62 96 HIS A CA 1
ATOM 730 C C . HIS A 1 96 ? -10.689 0.157 -1.549 1.00 97.62 96 HIS A C 1
ATOM 732 O O . HIS A 1 96 ? -11.917 0.175 -1.520 1.00 97.62 96 HIS A O 1
ATOM 738 N N . PHE A 1 97 ? -9.967 -0.459 -0.621 1.00 97.81 97 PHE A N 1
ATOM 739 C CA . PHE A 1 97 ? -10.558 -1.183 0.495 1.00 97.81 97 PHE A CA 1
ATOM 740 C C . PHE A 1 97 ? -9.567 -1.290 1.651 1.00 97.81 97 PHE A C 1
ATOM 742 O O . PHE A 1 97 ? -8.361 -1.075 1.484 1.00 97.81 97 PHE A O 1
ATOM 749 N N . THR A 1 98 ? -10.086 -1.653 2.817 1.00 97.44 98 THR A N 1
ATOM 750 C CA . THR A 1 98 ? -9.293 -1.938 4.011 1.00 97.44 98 THR A CA 1
ATOM 751 C C . THR A 1 98 ? -9.593 -3.326 4.562 1.00 97.44 98 THR A C 1
ATOM 753 O O . THR A 1 98 ? -10.636 -3.923 4.279 1.00 97.44 98 THR A O 1
ATOM 756 N N . VAL A 1 99 ? -8.652 -3.851 5.344 1.00 97.06 99 VAL A N 1
ATOM 757 C CA . VAL A 1 99 ? -8.754 -5.135 6.042 1.00 97.06 99 VAL A CA 1
ATOM 758 C C . VAL A 1 99 ? -8.233 -4.973 7.459 1.00 97.06 99 VAL A C 1
ATOM 760 O O . VAL A 1 99 ? -7.166 -4.403 7.671 1.00 97.06 99 VAL A O 1
ATOM 763 N N . ARG A 1 100 ? -8.982 -5.491 8.428 1.00 95.81 100 ARG A N 1
ATOM 764 C CA . ARG A 1 100 ? -8.532 -5.620 9.815 1.00 95.81 100 ARG A CA 1
ATOM 765 C C . ARG A 1 100 ? -7.553 -6.783 9.929 1.00 95.81 100 ARG A C 1
ATOM 767 O O . ARG A 1 100 ? -7.847 -7.870 9.432 1.00 95.81 100 ARG A O 1
ATOM 774 N N . LEU A 1 101 ? -6.417 -6.561 10.575 1.00 96.56 101 LEU A N 1
ATOM 775 C CA . LEU A 1 101 ? -5.393 -7.580 10.783 1.00 96.56 101 LEU A CA 1
ATOM 776 C C . LEU A 1 101 ? -5.410 -8.084 12.223 1.00 96.56 101 LEU A C 1
ATOM 778 O O . LEU A 1 101 ? -5.559 -7.303 13.158 1.00 96.56 101 LEU A O 1
ATOM 782 N N . SER A 1 102 ? -5.155 -9.380 12.396 1.00 96.12 102 SER A N 1
ATOM 783 C CA . SER A 1 102 ? -4.617 -9.881 13.662 1.00 96.12 102 SER A CA 1
ATOM 784 C C . SER A 1 102 ? -3.143 -9.500 13.813 1.00 96.12 102 SER A C 1
ATOM 786 O O . SER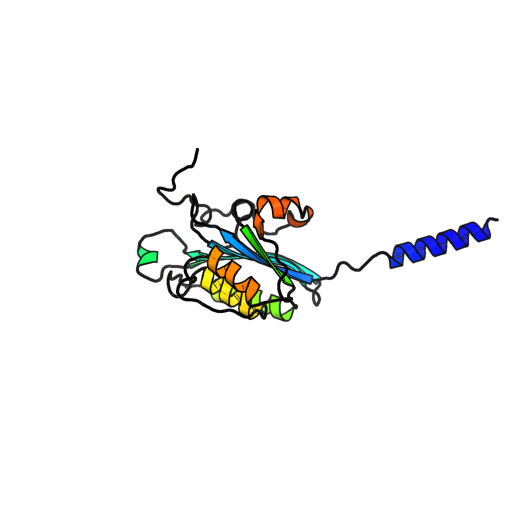 A 1 102 ? -2.446 -9.267 12.820 1.00 96.12 102 SER A O 1
ATOM 788 N N . ASP A 1 103 ? -2.622 -9.531 15.038 1.00 95.81 103 ASP A N 1
ATOM 789 C CA . ASP A 1 103 ? -1.201 -9.279 15.308 1.00 95.81 103 ASP A CA 1
ATOM 790 C C . ASP A 1 103 ? -0.269 -10.188 14.488 1.00 95.81 103 ASP A C 1
ATOM 792 O O . ASP A 1 103 ? 0.730 -9.735 13.928 1.00 95.81 103 ASP A O 1
ATOM 796 N N . ALA A 1 104 ? -0.622 -11.469 14.336 1.00 96.81 104 ALA A N 1
ATOM 797 C CA . ALA A 1 104 ? 0.148 -12.416 13.529 1.00 96.81 104 ALA A CA 1
ATOM 798 C C . ALA A 1 104 ? 0.177 -12.024 12.041 1.00 96.81 104 ALA A C 1
ATOM 800 O O . ALA A 1 104 ? 1.213 -12.148 11.379 1.00 96.81 104 ALA A O 1
ATOM 801 N N . GLN A 1 105 ? -0.945 -11.524 11.514 1.00 98.25 105 GLN A N 1
ATOM 802 C CA . GLN A 1 105 ? -1.015 -11.021 10.143 1.00 98.25 105 GLN A CA 1
ATOM 803 C C . GLN A 1 105 ? -0.214 -9.727 9.998 1.00 98.25 105 GLN A C 1
ATOM 805 O O . GLN A 1 105 ? 0.569 -9.616 9.057 1.00 98.25 105 GLN A O 1
ATOM 810 N N . TYR A 1 106 ? -0.316 -8.789 10.946 1.00 97.75 106 TYR A N 1
ATOM 811 C CA . TYR A 1 106 ? 0.517 -7.583 10.961 1.00 97.75 106 TYR A CA 1
ATOM 812 C C . TYR A 1 106 ? 2.013 -7.927 10.929 1.00 97.75 106 TYR A C 1
ATOM 814 O O . TYR A 1 106 ? 2.743 -7.426 10.068 1.00 97.75 106 TYR A O 1
ATOM 822 N N . LEU A 1 107 ? 2.471 -8.851 11.779 1.00 97.12 107 LEU A N 1
ATOM 823 C CA . LEU A 1 107 ? 3.862 -9.314 11.766 1.00 97.12 107 LEU A CA 1
ATOM 824 C C . LEU A 1 107 ? 4.253 -9.949 10.425 1.00 97.12 107 LEU A C 1
ATOM 826 O O . LEU A 1 107 ? 5.377 -9.756 9.956 1.00 97.12 107 LEU A O 1
ATOM 830 N N . ALA A 1 108 ? 3.343 -10.675 9.771 1.00 98.56 108 ALA A N 1
ATOM 831 C CA . ALA A 1 108 ? 3.589 -11.237 8.445 1.00 98.56 108 ALA A CA 1
ATOM 832 C C . ALA A 1 108 ? 3.765 -10.154 7.365 1.00 98.56 108 ALA A C 1
ATOM 834 O O . ALA A 1 108 ? 4.648 -10.303 6.511 1.00 98.56 108 ALA A O 1
ATOM 835 N N . ILE A 1 109 ? 2.988 -9.066 7.428 1.00 98.38 109 ILE A N 1
ATOM 836 C CA . ILE A 1 109 ? 3.127 -7.897 6.543 1.00 98.38 109 ILE A CA 1
ATOM 837 C C . ILE A 1 109 ? 4.437 -7.153 6.824 1.00 98.38 109 ILE A C 1
ATOM 839 O O . ILE A 1 109 ? 5.194 -6.874 5.895 1.00 98.38 109 ILE A O 1
ATOM 843 N N . LYS A 1 110 ? 4.767 -6.896 8.096 1.00 97.62 110 LYS A N 1
ATOM 844 C CA . LYS A 1 110 ? 6.034 -6.255 8.493 1.00 97.62 110 LYS A CA 1
ATOM 845 C C . LYS A 1 110 ? 7.240 -7.055 7.990 1.00 97.62 110 LYS A C 1
ATOM 847 O O . LYS A 1 110 ? 8.167 -6.497 7.404 1.00 97.62 110 LYS A O 1
ATOM 852 N N . ARG A 1 111 ? 7.195 -8.384 8.136 1.00 98.38 111 ARG A N 1
ATOM 853 C CA . ARG A 1 111 ? 8.223 -9.292 7.609 1.00 98.38 111 ARG A CA 1
ATOM 854 C C . ARG A 1 111 ? 8.290 -9.255 6.081 1.00 98.38 111 ARG A C 1
ATOM 856 O O . ARG A 1 111 ? 9.384 -9.209 5.535 1.00 98.38 111 ARG A O 1
ATOM 863 N N . GLN A 1 112 ? 7.150 -9.200 5.389 1.00 98.38 112 GLN A N 1
ATOM 864 C CA . GLN A 1 112 ? 7.126 -9.039 3.932 1.00 98.38 112 GLN A CA 1
ATOM 865 C C . GLN A 1 112 ? 7.839 -7.755 3.499 1.00 98.38 112 GLN A C 1
ATOM 867 O O . GLN A 1 112 ? 8.651 -7.797 2.577 1.00 98.38 112 GLN A O 1
ATOM 872 N N . ALA A 1 113 ? 7.562 -6.623 4.150 1.00 96.94 113 ALA A N 1
ATOM 873 C CA . ALA A 1 113 ? 8.218 -5.361 3.820 1.00 96.94 113 ALA A CA 1
ATOM 874 C C . ALA A 1 113 ? 9.749 -5.472 3.963 1.00 96.94 113 ALA A C 1
ATOM 876 O O . ALA A 1 113 ? 10.481 -5.052 3.065 1.00 96.94 113 ALA A O 1
ATOM 877 N N . ALA A 1 114 ? 10.232 -6.128 5.024 1.00 97.25 114 ALA A N 1
ATOM 878 C CA . ALA A 1 114 ? 11.657 -6.400 5.218 1.00 97.25 114 ALA A CA 1
ATOM 879 C C . ALA A 1 114 ? 12.241 -7.348 4.149 1.00 97.25 114 ALA A C 1
ATOM 881 O O . ALA A 1 114 ? 13.275 -7.042 3.558 1.00 97.25 114 ALA A O 1
ATOM 882 N N . GLU A 1 115 ? 11.566 -8.463 3.845 1.00 97.50 115 GLU A N 1
ATOM 883 C CA . GLU A 1 115 ? 11.976 -9.434 2.815 1.00 97.50 115 GLU A CA 1
ATOM 884 C C . GLU A 1 115 ? 12.088 -8.780 1.427 1.00 97.50 115 GLU A C 1
ATOM 886 O O . GLU A 1 115 ? 13.019 -9.041 0.666 1.00 97.50 115 GLU A O 1
ATOM 891 N N . TRP A 1 116 ? 11.130 -7.919 1.078 1.00 97.19 116 TRP A N 1
ATOM 892 C CA . TRP A 1 116 ? 11.089 -7.246 -0.219 1.00 97.19 116 TRP A CA 1
ATOM 893 C C . TRP A 1 116 ? 12.017 -6.034 -0.304 1.0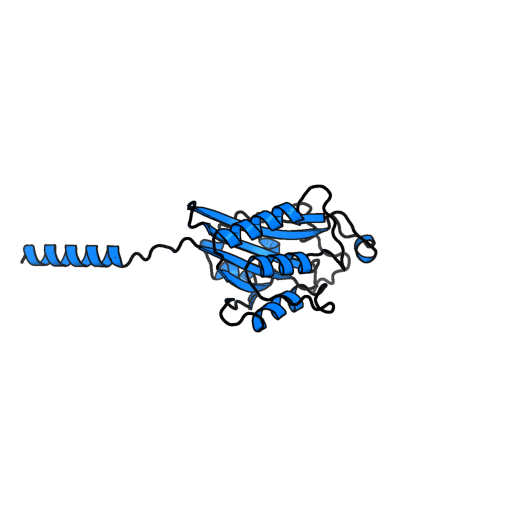0 97.19 116 TRP A C 1
ATOM 895 O O . TRP A 1 116 ? 12.428 -5.680 -1.406 1.00 97.19 116 TRP A O 1
ATOM 905 N N . GLY A 1 117 ? 12.338 -5.409 0.829 1.00 94.38 117 GLY A N 1
ATOM 906 C CA . GLY A 1 117 ? 13.279 -4.294 0.933 1.00 94.38 117 GLY A CA 1
ATOM 907 C C . GLY A 1 117 ? 14.731 -4.709 1.183 1.00 94.38 117 GLY A C 1
ATOM 908 O O . GLY A 1 117 ? 15.590 -3.835 1.275 1.00 94.38 117 GLY A O 1
ATOM 909 N N . ALA A 1 118 ? 15.024 -6.009 1.299 1.00 96.25 118 ALA A N 1
ATOM 910 C CA . ALA A 1 118 ? 16.353 -6.505 1.642 1.00 96.25 118 ALA A CA 1
ATOM 911 C C . ALA A 1 118 ? 17.441 -6.021 0.653 1.00 96.25 118 ALA A C 1
ATOM 913 O O . ALA A 1 118 ? 17.152 -5.832 -0.540 1.00 96.25 118 ALA A O 1
ATOM 914 N N . PRO A 1 119 ? 18.703 -5.850 1.100 1.00 95.00 119 PRO A N 1
ATOM 915 C CA . PRO A 1 119 ? 19.802 -5.437 0.231 1.00 95.00 119 PRO A CA 1
ATOM 916 C C . PRO A 1 119 ? 19.915 -6.302 -1.031 1.00 95.00 119 PRO A C 1
ATOM 918 O O . PRO A 1 119 ? 19.854 -7.526 -0.977 1.00 95.00 119 PRO A O 1
ATOM 921 N N . GLY A 1 120 ? 20.077 -5.656 -2.188 1.00 93.94 120 GLY A N 1
ATOM 922 C CA . GLY A 1 120 ? 20.157 -6.345 -3.482 1.00 93.94 120 GLY A CA 1
ATOM 923 C C . GLY A 1 120 ? 18.807 -6.688 -4.125 1.00 93.94 120 GLY A C 1
ATOM 924 O O . GLY A 1 120 ? 18.791 -7.294 -5.199 1.00 93.94 120 GLY A O 1
ATOM 925 N N . SER A 1 121 ? 17.686 -6.270 -3.527 1.00 95.75 121 SER A N 1
ATOM 926 C CA . SER A 1 121 ? 16.348 -6.465 -4.091 1.00 95.75 121 SER A CA 1
ATOM 927 C C . SER A 1 121 ? 16.213 -5.942 -5.522 1.00 95.75 121 SER A C 1
ATOM 929 O O . SER A 1 121 ? 16.767 -4.907 -5.909 1.00 95.75 121 SER A O 1
ATOM 931 N N . ARG A 1 122 ? 15.450 -6.686 -6.333 1.00 96.56 122 ARG A N 1
ATOM 932 C CA . ARG A 1 122 ? 15.275 -6.417 -7.764 1.00 96.56 122 ARG A CA 1
ATOM 933 C C . ARG A 1 122 ? 13.815 -6.242 -8.140 1.00 96.56 122 ARG A C 1
ATOM 935 O O . ARG A 1 122 ? 12.968 -7.038 -7.745 1.00 96.56 122 ARG A O 1
ATOM 942 N N . TRP A 1 123 ? 13.555 -5.237 -8.963 1.00 96.25 123 TRP A N 1
ATOM 943 C CA . TRP A 1 123 ? 12.245 -4.922 -9.509 1.00 96.25 123 TRP A CA 1
ATOM 944 C C . TRP A 1 123 ? 12.175 -5.459 -10.930 1.00 96.25 123 TRP A C 1
ATOM 946 O O . TRP A 1 123 ? 13.131 -5.318 -11.693 1.00 96.25 123 TRP A O 1
ATOM 956 N N . ASN A 1 124 ? 11.057 -6.071 -11.300 1.00 95.62 124 ASN A N 1
ATOM 957 C CA . ASN A 1 124 ? 10.807 -6.572 -12.643 1.00 95.62 124 ASN A CA 1
ATOM 958 C C . ASN A 1 124 ? 9.336 -6.376 -13.014 1.00 95.62 124 ASN A C 1
ATOM 960 O O . ASN A 1 124 ? 8.452 -6.886 -12.323 1.00 95.62 124 ASN A O 1
ATOM 964 N N . LEU A 1 125 ? 9.083 -5.734 -14.157 1.00 93.75 125 LEU A N 1
ATOM 965 C CA . LEU A 1 125 ? 7.733 -5.413 -14.620 1.00 93.75 125 LEU A CA 1
ATOM 966 C C . LEU A 1 125 ? 6.811 -6.637 -14.717 1.00 93.75 125 LEU A C 1
ATOM 968 O O . LEU A 1 125 ? 5.615 -6.506 -14.488 1.00 93.75 125 LEU A O 1
ATOM 972 N N . ASN A 1 126 ? 7.340 -7.808 -15.071 1.00 93.38 126 ASN A N 1
ATOM 973 C CA . ASN A 1 126 ? 6.544 -9.010 -15.334 1.00 93.38 126 ASN A CA 1
ATOM 974 C C . ASN A 1 126 ? 6.501 -9.995 -14.163 1.00 93.38 126 ASN A C 1
ATOM 976 O O . ASN A 1 126 ? 5.628 -10.853 -14.155 1.00 93.38 126 ASN A O 1
ATOM 980 N N . LYS A 1 127 ? 7.470 -9.931 -13.243 1.00 95.81 127 LYS A N 1
ATOM 981 C CA . LYS A 1 127 ? 7.697 -10.995 -12.247 1.00 95.81 127 LYS A CA 1
ATOM 982 C C . LYS A 1 127 ? 7.700 -10.512 -10.799 1.00 95.81 127 LYS A C 1
ATOM 984 O O . LYS A 1 127 ? 7.545 -11.322 -9.894 1.00 95.81 127 LYS A O 1
ATOM 989 N N . ARG A 1 128 ? 8.001 -9.231 -10.561 1.00 96.88 128 ARG A N 1
ATOM 990 C CA . ARG A 1 128 ? 8.223 -8.697 -9.211 1.00 96.88 128 ARG A CA 1
ATOM 991 C C . ARG A 1 128 ? 8.115 -7.177 -9.218 1.00 96.88 128 ARG A C 1
ATOM 993 O O . ARG A 1 128 ? 9.116 -6.473 -9.307 1.00 96.88 128 ARG A O 1
ATOM 1000 N N . ASN A 1 129 ? 6.889 -6.680 -9.170 1.00 95.81 129 ASN A N 1
ATOM 1001 C CA . ASN A 1 129 ? 6.574 -5.252 -9.160 1.00 95.81 129 ASN A CA 1
ATOM 1002 C C . ASN A 1 129 ? 5.626 -4.923 -7.989 1.00 95.81 129 ASN A C 1
ATOM 1004 O O . ASN A 1 129 ? 5.333 -5.786 -7.161 1.00 95.81 129 ASN A O 1
ATOM 1008 N N . CYS A 1 130 ? 5.123 -3.691 -7.942 1.00 96.62 130 CYS A N 1
ATOM 1009 C CA . CYS A 1 130 ? 4.180 -3.228 -6.923 1.00 96.62 130 CYS A CA 1
ATOM 1010 C C . CYS A 1 130 ? 2.896 -4.073 -6.826 1.00 96.62 130 CYS A C 1
ATOM 1012 O O . CYS A 1 130 ? 2.409 -4.326 -5.729 1.00 96.62 130 CYS A O 1
ATOM 1014 N N . VAL A 1 131 ? 2.380 -4.579 -7.949 1.00 97.94 131 VAL A N 1
ATOM 1015 C CA . VAL A 1 131 ? 1.182 -5.430 -7.984 1.00 97.94 131 VAL A CA 1
ATOM 1016 C C . VAL A 1 131 ? 1.446 -6.781 -7.323 1.00 97.94 131 VAL A C 1
ATOM 1018 O O . VAL A 1 131 ? 0.635 -7.241 -6.531 1.00 97.94 131 VAL A O 1
ATOM 1021 N N . HIS A 1 132 ? 2.609 -7.385 -7.577 1.00 98.56 132 HIS A N 1
ATOM 1022 C CA . HIS A 1 132 ? 3.002 -8.647 -6.935 1.00 98.56 132 HIS A CA 1
ATOM 1023 C C . HIS A 1 132 ? 3.221 -8.463 -5.427 1.00 98.56 132 HIS A C 1
ATOM 1025 O O . HIS A 1 132 ? 2.887 -9.339 -4.635 1.00 98.56 132 HIS A O 1
ATOM 1031 N N . PHE A 1 133 ? 3.762 -7.312 -5.023 1.00 98.56 133 PHE A N 1
ATOM 1032 C CA . PHE A 1 133 ? 3.907 -6.969 -3.612 1.00 98.56 133 PHE A CA 1
ATOM 1033 C C . PHE A 1 133 ? 2.540 -6.855 -2.922 1.00 98.56 133 PHE A C 1
ATOM 1035 O O . PHE A 1 133 ? 2.323 -7.450 -1.869 1.00 98.56 133 PHE A O 1
ATOM 1042 N N . VAL A 1 134 ? 1.590 -6.150 -3.537 1.00 98.50 134 VAL A N 1
ATOM 1043 C CA . VAL A 1 134 ? 0.230 -6.022 -2.999 1.00 98.50 134 VAL A CA 1
ATOM 1044 C C . VAL A 1 134 ? -0.526 -7.357 -3.012 1.00 98.50 134 VAL A C 1
ATOM 1046 O O . VAL A 1 134 ? -1.244 -7.653 -2.059 1.00 98.50 134 VAL A O 1
ATOM 1049 N N . ALA A 1 135 ? -0.321 -8.196 -4.030 1.00 98.75 135 ALA A N 1
ATOM 1050 C CA . ALA A 1 135 ? -0.850 -9.559 -4.076 1.00 98.75 135 ALA A CA 1
ATOM 1051 C C . ALA A 1 135 ? -0.381 -10.387 -2.869 1.00 98.75 135 ALA A C 1
ATOM 1053 O O . ALA A 1 135 ? -1.187 -11.026 -2.195 1.00 98.75 135 ALA A O 1
ATOM 1054 N N . GLU A 1 136 ? 0.915 -10.337 -2.557 1.00 98.81 136 GLU A N 1
ATOM 1055 C CA . GLU A 1 136 ? 1.488 -11.031 -1.403 1.00 98.81 136 GLU A CA 1
ATOM 1056 C C . GLU A 1 136 ? 0.976 -10.458 -0.071 1.00 98.81 136 GLU A C 1
ATOM 1058 O O . GLU A 1 136 ? 0.626 -11.224 0.827 1.00 98.81 136 GLU A O 1
ATOM 1063 N N . ALA A 1 137 ? 0.830 -9.132 0.032 1.00 98.75 137 ALA A N 1
ATOM 1064 C CA . ALA A 1 137 ? 0.259 -8.495 1.221 1.00 98.75 137 ALA A CA 1
ATOM 1065 C C . ALA A 1 137 ? -1.188 -8.947 1.459 1.00 98.75 137 ALA A C 1
ATOM 1067 O O . ALA A 1 137 ? -1.558 -9.292 2.579 1.00 98.75 137 ALA A O 1
ATOM 1068 N N . ALA A 1 138 ? -1.992 -9.032 0.398 1.00 98.75 138 ALA A N 1
ATOM 1069 C CA . ALA A 1 138 ? -3.348 -9.564 0.466 1.00 98.75 138 ALA A CA 1
ATOM 1070 C C . ALA A 1 138 ? -3.373 -11.029 0.942 1.00 98.75 138 ALA A C 1
ATOM 1072 O O . ALA A 1 138 ? -4.152 -11.362 1.836 1.00 98.75 138 ALA A O 1
ATOM 1073 N N . ARG A 1 139 ? -2.479 -11.894 0.438 1.00 98.75 139 ARG A N 1
ATOM 1074 C CA . ARG A 1 139 ? -2.370 -13.285 0.926 1.00 98.75 139 ARG A CA 1
ATOM 1075 C C . ARG A 1 139 ? -2.008 -13.353 2.404 1.00 98.75 139 ARG A C 1
ATOM 1077 O O . ARG A 1 139 ? -2.628 -14.107 3.150 1.00 98.75 139 ARG A O 1
ATOM 1084 N N . ARG A 1 140 ? -1.030 -12.558 2.847 1.00 98.62 140 ARG A N 1
ATOM 1085 C CA . ARG A 1 140 ? -0.597 -12.517 4.257 1.00 98.62 140 ARG A CA 1
ATOM 1086 C C . ARG A 1 140 ? -1.663 -11.930 5.185 1.00 98.62 140 ARG A C 1
ATOM 1088 O O . ARG A 1 140 ? -1.741 -12.335 6.340 1.00 98.62 140 ARG A O 1
ATOM 1095 N N . ALA A 1 141 ? -2.539 -11.073 4.663 1.00 98.50 141 ALA A N 1
ATOM 1096 C CA . ALA A 1 141 ? -3.762 -10.623 5.330 1.00 98.50 141 ALA A CA 1
ATOM 1097 C C . ALA A 1 141 ? -4.900 -11.670 5.304 1.00 98.50 141 ALA A C 1
ATOM 1099 O O . ALA A 1 141 ? -6.002 -11.419 5.794 1.00 98.50 141 ALA A O 1
ATOM 1100 N N . GLY A 1 142 ? -4.654 -12.864 4.754 1.00 98.31 142 GLY A N 1
ATOM 1101 C CA . GLY A 1 142 ? -5.618 -13.960 4.698 1.00 98.31 142 GLY A CA 1
ATOM 1102 C C . GLY A 1 142 ? -6.737 -13.756 3.678 1.00 98.31 142 GLY A C 1
ATOM 1103 O O . GLY A 1 142 ? -7.835 -14.276 3.894 1.00 98.31 142 GLY A O 1
ATOM 1104 N N . LEU A 1 143 ? -6.485 -12.979 2.619 1.00 98.62 143 LEU A N 1
ATOM 1105 C CA . LEU A 1 143 ? -7.397 -12.798 1.492 1.00 98.62 143 LEU A CA 1
ATOM 1106 C C . LEU A 1 143 ? -7.131 -13.828 0.387 1.00 98.62 143 LEU A C 1
ATOM 1108 O O . LEU A 1 143 ? -5.994 -14.237 0.141 1.00 98.62 143 LEU A O 1
ATOM 1112 N N . THR A 1 144 ? -8.186 -14.175 -0.341 1.00 98.62 144 THR A N 1
ATOM 1113 C CA . THR A 1 144 ? -8.117 -14.889 -1.616 1.00 98.62 144 THR A CA 1
ATOM 1114 C C . THR A 1 144 ? -7.550 -13.962 -2.687 1.00 98.62 144 THR A C 1
ATOM 1116 O O . THR A 1 144 ? -8.041 -12.849 -2.886 1.00 98.62 144 THR A O 1
ATOM 1119 N N . VAL A 1 145 ? -6.528 -14.429 -3.406 1.00 98.50 145 VAL A N 1
ATOM 1120 C CA . VAL A 1 145 ? -5.826 -13.652 -4.435 1.00 98.50 145 VAL A CA 1
ATOM 1121 C C . VAL A 1 145 ? -5.680 -14.480 -5.703 1.00 98.50 145 VAL A C 1
ATOM 1123 O O . VAL A 1 145 ? -5.135 -15.583 -5.668 1.00 98.50 145 VAL A O 1
ATOM 1126 N N . VAL A 1 146 ? -6.100 -13.912 -6.833 1.00 97.94 146 VAL A N 1
ATOM 1127 C CA . VAL A 1 146 ? -5.870 -14.469 -8.170 1.00 97.94 146 VAL A CA 1
ATOM 1128 C C . VAL A 1 146 ? -4.956 -13.521 -8.941 1.00 97.94 146 VAL A C 1
ATOM 1130 O O . VAL A 1 146 ? -5.326 -12.389 -9.242 1.00 97.94 146 VAL A O 1
ATOM 1133 N N . GLU A 1 147 ? -3.752 -13.983 -9.277 1.00 96.44 147 GLU A N 1
ATOM 1134 C CA . GLU A 1 147 ? -2.800 -13.228 -10.100 1.00 96.44 147 GLU A CA 1
ATOM 1135 C C . GLU A 1 147 ? -3.110 -13.404 -11.594 1.00 96.44 147 GLU A C 1
ATOM 1137 O O . GLU A 1 147 ? -2.398 -14.095 -12.328 1.00 96.44 147 GLU A O 1
ATOM 1142 N N . ASP A 1 148 ? -4.196 -12.781 -12.065 1.00 96.06 148 ASP A N 1
ATOM 1143 C CA . ASP A 1 148 ? -4.474 -12.717 -13.502 1.00 96.06 148 ASP A CA 1
ATOM 1144 C C . ASP A 1 148 ? -3.334 -11.968 -14.207 1.00 96.06 148 ASP A C 1
ATOM 1146 O O . ASP A 1 148 ? -3.114 -10.770 -13.996 1.00 96.06 148 ASP A O 1
ATOM 1150 N N . ARG A 1 149 ? -2.633 -12.668 -15.105 1.00 94.81 149 ARG A N 1
ATOM 1151 C CA . ARG A 1 149 ? -1.525 -12.136 -15.913 1.00 94.81 149 ARG A CA 1
ATOM 1152 C C . ARG A 1 149 ? -1.879 -10.826 -16.627 1.00 94.81 149 ARG A C 1
ATOM 1154 O O . ARG A 1 149 ? -0.993 -9.996 -16.832 1.00 94.81 149 ARG A O 1
ATOM 1161 N N . LYS A 1 150 ? -3.149 -10.609 -16.988 1.00 95.44 150 LYS A N 1
ATOM 1162 C CA . LYS A 1 150 ? -3.635 -9.375 -17.637 1.00 95.44 150 LYS A CA 1
ATOM 1163 C C . LYS A 1 150 ? -3.702 -8.176 -16.684 1.00 95.44 150 LYS A C 1
ATOM 1165 O O . LYS A 1 150 ? -3.735 -7.032 -17.150 1.00 95.44 150 LYS A O 1
ATOM 1170 N N . LEU A 1 151 ? -3.720 -8.422 -15.374 1.00 96.31 151 LEU A N 1
ATOM 1171 C CA . LEU A 1 151 ? -3.836 -7.420 -14.314 1.00 96.31 151 LEU A CA 1
ATOM 1172 C C . LEU A 1 151 ? -2.514 -7.157 -13.581 1.00 96.31 151 LEU A C 1
ATOM 1174 O O . LEU A 1 151 ? -2.364 -6.088 -13.000 1.00 96.31 151 LEU A O 1
ATOM 1178 N N . MET A 1 152 ? -1.512 -8.039 -13.685 1.00 96.12 152 MET A N 1
ATOM 1179 C CA . MET A 1 152 ? -0.232 -7.921 -12.952 1.00 96.12 152 MET A CA 1
ATOM 1180 C C . MET A 1 152 ? 0.634 -6.691 -13.295 1.00 96.12 152 MET A C 1
ATOM 1182 O O . MET A 1 152 ? 1.705 -6.500 -12.721 1.00 96.12 152 MET A O 1
ATOM 1186 N N . LYS A 1 153 ? 0.183 -5.837 -14.221 1.00 93.69 153 LYS A N 1
ATOM 1187 C CA . LYS A 1 153 ? 0.786 -4.535 -14.574 1.00 93.69 153 LYS A CA 1
ATOM 1188 C C . LYS A 1 153 ? -0.197 -3.367 -14.441 1.00 93.69 153 LYS A C 1
ATOM 1190 O O . LYS A 1 153 ? 0.083 -2.273 -14.921 1.00 93.69 153 LYS A O 1
ATOM 1195 N N . LYS A 1 154 ? -1.370 -3.608 -13.854 1.00 94.81 154 LYS A N 1
ATOM 1196 C CA . LYS A 1 154 ? -2.481 -2.659 -13.743 1.00 94.81 154 LYS A CA 1
ATOM 1197 C C . LYS A 1 154 ? -2.834 -2.480 -12.265 1.00 94.81 154 LYS A C 1
ATOM 1199 O O . LYS A 1 154 ? -3.789 -3.108 -11.813 1.00 94.81 154 LYS A O 1
ATOM 1204 N N . PRO A 1 155 ? -2.076 -1.649 -11.521 1.00 95.69 155 PRO A N 1
ATOM 1205 C CA . PRO A 1 155 ? -2.247 -1.432 -10.083 1.00 95.69 155 PRO A CA 1
ATOM 1206 C C . PRO A 1 155 ? -3.705 -1.353 -9.632 1.00 95.69 155 PRO A C 1
ATOM 1208 O O . PRO A 1 155 ? -4.161 -2.200 -8.872 1.00 95.69 155 PRO A O 1
ATOM 1211 N N . LYS A 1 156 ? -4.468 -0.413 -10.192 1.00 95.75 156 LYS A N 1
ATOM 1212 C CA . LYS A 1 156 ? -5.875 -0.219 -9.846 1.00 95.75 156 LYS A CA 1
ATOM 1213 C C . LYS A 1 156 ? -6.752 -1.414 -10.171 1.00 95.75 156 LYS A C 1
ATOM 1215 O O . LYS A 1 156 ? -7.490 -1.890 -9.315 1.00 95.75 156 LYS A O 1
ATOM 1220 N N . SER A 1 157 ? -6.696 -1.896 -11.413 1.00 96.62 157 SER A N 1
ATOM 1221 C CA . SER A 1 157 ? -7.551 -3.002 -11.851 1.00 96.62 157 SER A CA 1
ATOM 1222 C C . SER A 1 157 ? -7.282 -4.273 -11.048 1.00 96.62 157 SER A C 1
ATOM 1224 O O . SER A 1 157 ? -8.233 -4.951 -10.673 1.00 96.62 157 SER A O 1
ATOM 1226 N N . PHE A 1 158 ? -6.015 -4.571 -10.744 1.00 97.94 158 PHE A N 1
ATOM 1227 C CA . PHE A 1 158 ? -5.658 -5.690 -9.879 1.00 97.94 158 PHE A CA 1
ATOM 1228 C C . PHE A 1 158 ? -6.201 -5.497 -8.464 1.00 97.94 158 PHE A C 1
ATOM 1230 O O . PHE A 1 158 ? -6.936 -6.356 -7.986 1.00 97.94 158 PHE A O 1
ATOM 1237 N N . THR A 1 159 ? -5.904 -4.370 -7.811 1.00 98.00 159 THR A N 1
ATOM 1238 C CA . THR A 1 159 ? -6.332 -4.143 -6.424 1.00 98.00 159 THR A CA 1
ATOM 1239 C C . THR A 1 159 ? -7.853 -4.234 -6.295 1.00 98.00 159 THR A C 1
ATOM 1241 O O . THR A 1 159 ? -8.357 -4.946 -5.432 1.00 98.00 159 THR A O 1
ATOM 1244 N N . ARG A 1 160 ? -8.605 -3.623 -7.217 1.00 97.62 160 ARG A N 1
ATOM 1245 C CA . ARG A 1 160 ? -10.076 -3.707 -7.234 1.00 97.62 160 ARG A CA 1
ATOM 1246 C C . ARG A 1 160 ? -10.598 -5.122 -7.485 1.00 97.62 160 ARG A C 1
ATOM 1248 O O . ARG A 1 160 ? -11.646 -5.477 -6.955 1.00 97.62 160 ARG A O 1
ATOM 1255 N N . SER A 1 161 ? -9.873 -5.947 -8.246 1.00 97.94 161 SER A N 1
ATOM 1256 C CA . SER A 1 161 ? -10.271 -7.341 -8.502 1.00 97.94 161 SER A CA 1
ATOM 1257 C C . SER A 1 161 ? -10.262 -8.220 -7.246 1.00 97.94 161 SER A C 1
ATOM 1259 O O . SER A 1 161 ? -10.943 -9.241 -7.222 1.00 97.94 161 SER A O 1
ATOM 1261 N N . LEU A 1 162 ? -9.556 -7.811 -6.184 1.00 98.38 162 LEU A N 1
ATOM 1262 C CA . LEU A 1 162 ? -9.520 -8.550 -4.921 1.00 98.38 162 LEU A CA 1
ATOM 1263 C C . LEU A 1 162 ? -10.828 -8.436 -4.132 1.00 98.38 162 LEU A C 1
ATOM 1265 O O . LEU A 1 162 ? -11.182 -9.369 -3.417 1.00 98.38 162 LEU A O 1
ATOM 1269 N N . VAL A 1 163 ? -11.563 -7.331 -4.266 1.00 98.12 163 VAL A N 1
ATOM 1270 C CA . VAL A 1 163 ? -12.803 -7.083 -3.510 1.00 98.12 163 VAL A CA 1
ATOM 1271 C C . VAL A 1 163 ? -13.856 -8.181 -3.730 1.00 98.12 163 VAL A C 1
ATOM 1273 O O . VAL A 1 163 ? -14.264 -8.798 -2.744 1.00 98.12 163 VAL A O 1
ATOM 1276 N N . PRO A 1 164 ? -14.289 -8.498 -4.970 1.00 97.75 164 PRO A N 1
ATOM 1277 C CA . PRO A 1 164 ? -15.318 -9.519 -5.188 1.00 97.75 164 PRO A CA 1
ATOM 1278 C C . PRO A 1 164 ? -14.873 -10.937 -4.800 1.00 97.75 164 PRO A C 1
ATOM 1280 O O . PRO A 1 164 ? -15.721 -11.793 -4.568 1.00 97.75 164 PRO A O 1
ATOM 1283 N N . LEU A 1 165 ? -13.564 -11.198 -4.696 1.00 97.94 165 LEU A N 1
ATOM 1284 C CA . LEU A 1 165 ? -13.025 -12.491 -4.254 1.00 97.94 165 LEU A CA 1
ATOM 1285 C C . LEU A 1 165 ? -13.089 -12.682 -2.730 1.00 97.94 165 LEU A C 1
ATOM 1287 O O . LEU A 1 165 ? -12.834 -13.782 -2.243 1.00 97.94 165 LEU A O 1
ATOM 1291 N N . ASN A 1 166 ? -13.388 -11.620 -1.975 1.00 98.25 166 ASN A N 1
ATOM 1292 C CA . ASN A 1 166 ? -13.266 -11.580 -0.518 1.00 98.25 166 ASN A CA 1
ATOM 1293 C C . ASN A 1 166 ? -14.524 -11.009 0.174 1.00 98.25 166 ASN A C 1
ATOM 1295 O O . ASN A 1 166 ? -14.414 -10.075 0.980 1.00 98.25 166 ASN A O 1
ATOM 1299 N N . PRO A 1 167 ? -15.730 -11.546 -0.103 1.00 96.69 167 PRO A N 1
ATOM 1300 C CA . PRO A 1 167 ? -16.968 -11.046 0.492 1.00 96.69 167 PRO A CA 1
ATOM 1301 C C . PRO A 1 167 ? -16.934 -11.158 2.022 1.00 96.69 167 PRO A C 1
ATOM 1303 O O . PRO A 1 167 ? -16.544 -12.182 2.579 1.00 96.69 167 PRO A O 1
ATOM 1306 N N . GLY A 1 168 ? -17.310 -10.076 2.709 1.00 94.56 168 GLY A N 1
ATOM 1307 C CA . GLY A 1 168 ? -17.332 -10.006 4.176 1.00 94.56 168 GLY A CA 1
ATOM 1308 C C . GLY A 1 168 ? -15.957 -9.969 4.855 1.00 94.56 168 GLY A C 1
ATOM 1309 O O . GLY A 1 168 ? -15.889 -9.900 6.079 1.00 94.56 168 GLY A O 1
ATOM 1310 N N . ARG A 1 169 ? -14.857 -10.008 4.091 1.00 96.69 169 ARG A N 1
ATOM 1311 C CA . ARG A 1 169 ? -13.481 -9.956 4.619 1.00 96.69 169 ARG A CA 1
ATOM 1312 C C . ARG A 1 169 ? -12.813 -8.596 4.435 1.00 96.69 169 ARG A C 1
ATOM 1314 O O . ARG A 1 169 ? -11.829 -8.317 5.113 1.00 96.69 169 ARG A O 1
ATOM 1321 N N . VAL A 1 170 ? -13.339 -7.771 3.534 1.00 97.19 170 VAL A N 1
ATOM 1322 C CA . VAL A 1 170 ? -12.840 -6.425 3.241 1.00 97.19 170 VAL A CA 1
ATOM 1323 C C . VAL A 1 170 ? -13.919 -5.385 3.519 1.00 97.19 170 VAL A C 1
ATOM 1325 O O . VAL A 1 170 ? -15.104 -5.637 3.295 1.00 97.19 170 VAL A O 1
ATOM 1328 N N . THR A 1 171 ? -13.502 -4.196 3.941 1.00 95.81 171 THR A N 1
ATOM 1329 C CA . THR A 1 171 ? -14.363 -3.012 3.977 1.00 95.81 171 THR A CA 1
ATOM 1330 C C . THR A 1 171 ? -14.112 -2.208 2.712 1.00 95.81 171 THR A C 1
ATOM 1332 O O . THR A 1 171 ? -13.005 -1.712 2.501 1.00 95.81 171 THR A O 1
ATOM 1335 N N . LEU A 1 172 ? -15.125 -2.096 1.850 1.00 96.50 172 LEU A N 1
ATOM 1336 C CA . LEU A 1 172 ? -15.034 -1.272 0.647 1.00 96.50 172 LEU A CA 1
ATOM 1337 C C . LEU A 1 172 ? -14.919 0.205 1.036 1.00 96.50 172 LEU A C 1
ATOM 1339 O O . LEU A 1 172 ? -15.691 0.686 1.864 1.00 96.50 172 LEU A O 1
ATOM 1343 N N . VAL A 1 173 ? -13.969 0.907 0.421 1.00 94.50 173 VAL A N 1
ATOM 1344 C CA . VAL A 1 173 ? -13.749 2.340 0.638 1.00 94.50 173 VAL A CA 1
ATOM 1345 C C . VAL A 1 173 ? -13.983 3.106 -0.663 1.00 94.50 173 VAL A C 1
ATOM 1347 O O . VAL A 1 173 ? -14.890 3.926 -0.716 1.00 94.50 173 VAL A O 1
ATOM 1350 N N . GLU A 1 174 ? -13.207 2.806 -1.711 1.00 94.06 174 GLU A N 1
ATOM 1351 C CA . GLU A 1 174 ? -13.237 3.470 -3.031 1.00 94.06 174 GLU A CA 1
ATOM 1352 C C . GLU A 1 174 ? -13.307 5.007 -2.943 1.00 94.06 174 GLU A C 1
ATOM 1354 O O . GLU A 1 174 ? -14.173 5.649 -3.539 1.00 94.06 174 GLU A O 1
ATOM 1359 N N . LEU A 1 175 ? -12.367 5.600 -2.201 1.00 93.62 175 LEU A N 1
ATOM 1360 C CA . LEU A 1 175 ? -12.251 7.050 -2.033 1.00 93.62 175 LEU A CA 1
ATOM 1361 C C . LEU A 1 175 ? -10.967 7.587 -2.661 1.00 93.62 175 LEU A C 1
ATOM 1363 O O . LEU A 1 175 ? -9.937 6.908 -2.729 1.00 93.62 175 LEU A O 1
ATOM 1367 N N . LYS A 1 176 ? -11.009 8.864 -3.050 1.00 93.94 176 LYS A N 1
ATOM 1368 C CA . LYS A 1 176 ? -9.785 9.627 -3.307 1.00 93.94 176 LYS A CA 1
ATOM 1369 C C . LYS A 1 176 ? -9.008 9.788 -2.008 1.00 93.94 176 LYS A C 1
ATOM 1371 O O . LYS A 1 176 ? -9.594 10.012 -0.954 1.00 93.94 176 LYS A O 1
ATOM 1376 N N . GLY A 1 177 ? -7.684 9.756 -2.084 1.00 91.06 177 GLY A N 1
ATOM 1377 C CA . GLY A 1 177 ? -6.827 9.924 -0.918 1.00 91.06 177 GLY A CA 1
ATOM 1378 C C . GLY A 1 177 ? -7.091 11.237 -0.194 1.00 91.06 177 GLY A C 1
ATOM 1379 O O . GLY A 1 177 ? -7.267 11.235 1.016 1.00 91.06 177 GLY A O 1
ATOM 1380 N N . ALA A 1 178 ? -7.206 12.353 -0.920 1.00 90.75 178 ALA A N 1
ATOM 1381 C CA . ALA A 1 178 ? -7.544 13.649 -0.329 1.00 90.75 178 ALA A CA 1
ATOM 1382 C C . ALA A 1 178 ? -8.838 13.605 0.506 1.00 90.75 178 ALA A C 1
ATOM 1384 O O . ALA A 1 178 ? -8.890 14.178 1.591 1.00 90.75 178 ALA A O 1
ATOM 1385 N N . GLU A 1 179 ? -9.848 12.879 0.029 1.00 91.62 179 GLU A N 1
ATOM 1386 C CA . GLU A 1 179 ? -11.111 12.686 0.736 1.00 91.62 179 GLU A CA 1
ATOM 1387 C C . GLU A 1 179 ? -10.968 11.737 1.933 1.00 91.62 179 GLU A C 1
ATOM 1389 O O . GLU A 1 179 ? -11.510 12.015 3.000 1.00 91.62 179 GLU A O 1
ATOM 1394 N N . TRP A 1 180 ? -10.197 10.655 1.789 1.00 88.38 180 TRP A N 1
ATOM 1395 C CA . TRP A 1 180 ? -9.858 9.750 2.889 1.00 88.38 180 TRP A CA 1
ATOM 1396 C C . TRP A 1 180 ? -9.230 10.504 4.068 1.00 88.38 180 TRP A C 1
ATOM 1398 O O . TRP A 1 180 ? -9.706 10.400 5.196 1.00 88.38 180 TRP A O 1
ATOM 1408 N N . PHE A 1 181 ? -8.214 11.330 3.798 1.00 84.31 181 PHE A N 1
ATOM 1409 C CA . PHE A 1 181 ? -7.562 12.143 4.829 1.00 84.31 181 PHE A CA 1
ATOM 1410 C C . PHE A 1 181 ? -8.504 13.182 5.452 1.00 84.31 181 PHE A C 1
ATOM 1412 O O . PHE A 1 181 ? -8.396 13.455 6.640 1.00 84.31 181 PHE A O 1
ATOM 1419 N N . ALA A 1 182 ? -9.439 13.748 4.684 1.00 84.94 182 ALA A N 1
ATOM 1420 C CA . ALA A 1 182 ? -10.407 14.708 5.218 1.00 84.94 182 ALA A CA 1
ATOM 1421 C C . ALA A 1 182 ? -11.432 14.059 6.169 1.00 84.94 182 ALA A C 1
ATOM 1423 O O . ALA A 1 182 ? -11.895 14.702 7.109 1.00 84.94 182 ALA A O 1
ATOM 1424 N N . ARG A 1 183 ? -11.795 12.791 5.930 1.00 77.44 183 ARG A N 1
ATOM 1425 C CA . ARG A 1 183 ? -12.783 12.048 6.735 1.00 77.44 183 ARG A CA 1
ATOM 1426 C C . ARG A 1 183 ? -12.201 11.458 8.016 1.00 77.44 183 ARG A C 1
ATOM 1428 O O . ARG A 1 183 ? -12.939 11.252 8.975 1.00 77.44 183 ARG A O 1
ATOM 1435 N N . GLU A 1 184 ? -10.898 11.209 8.052 1.00 65.88 184 GLU A N 1
ATOM 1436 C CA . GLU A 1 184 ? -10.198 10.765 9.251 1.00 65.88 184 GLU A CA 1
ATOM 1437 C C . GLU A 1 184 ? -9.236 11.859 9.749 1.00 65.88 184 GLU A C 1
ATOM 1439 O O . GLU A 1 184 ? -8.046 11.799 9.458 1.00 65.88 184 GLU A O 1
ATOM 1444 N N . PRO A 1 185 ? -9.680 12.846 10.547 1.00 49.84 185 PRO A N 1
ATOM 1445 C CA . PRO A 1 185 ? -8.782 13.887 11.065 1.00 49.84 185 PRO A CA 1
ATOM 1446 C C . PRO A 1 185 ? -7.659 13.333 11.972 1.00 49.84 185 PRO A C 1
ATOM 1448 O O . PRO A 1 185 ? -6.586 13.921 12.065 1.00 49.84 185 PRO A O 1
ATOM 1451 N N . GLY A 1 186 ? -7.844 12.148 12.575 1.00 52.47 186 GLY A N 1
ATOM 1452 C CA . GLY A 1 186 ? -6.777 11.386 13.248 1.00 52.47 186 GLY A CA 1
ATOM 1453 C C . GLY A 1 186 ? -5.841 10.620 12.298 1.00 52.47 186 GLY A C 1
ATOM 1454 O O . GLY A 1 186 ? -4.884 9.994 12.736 1.00 52.47 186 GLY A O 1
ATOM 1455 N N . ALA A 1 187 ? -6.104 10.636 10.992 1.00 50.97 187 ALA A N 1
ATOM 1456 C CA . ALA A 1 187 ? -5.211 10.167 9.936 1.00 50.97 187 ALA A CA 1
ATOM 1457 C C . ALA A 1 187 ? -4.241 11.251 9.471 1.00 50.97 187 ALA A C 1
ATOM 1459 O O . ALA A 1 187 ? -3.646 11.114 8.420 1.00 50.97 187 ALA A O 1
ATOM 1460 N N . GLU A 1 188 ? -4.027 12.337 10.207 1.00 47.66 188 GLU A N 1
ATOM 1461 C CA . GLU A 1 188 ? -2.886 13.214 9.912 1.00 47.66 188 GLU A CA 1
ATOM 1462 C C . GLU A 1 188 ? -1.625 12.836 10.704 1.00 47.66 188 GLU A C 1
ATOM 1464 O O . GLU A 1 188 ? -0.528 13.272 10.342 1.00 47.66 188 GLU A O 1
ATOM 1469 N N . VAL A 1 189 ? -1.739 11.915 11.671 1.00 49.81 189 VAL A N 1
ATOM 1470 C CA . VAL A 1 189 ? -0.628 11.374 12.479 1.00 49.81 189 VAL A CA 1
ATOM 1471 C C . VAL A 1 189 ? 0.062 10.182 11.793 1.00 49.81 189 VAL A C 1
ATOM 1473 O O . VAL A 1 189 ? 0.588 9.299 12.453 1.00 49.81 189 VAL A O 1
ATOM 1476 N N . PHE A 1 190 ? 0.132 10.155 10.456 1.00 54.94 190 PHE A N 1
ATOM 1477 C CA . PHE A 1 190 ? 0.996 9.178 9.791 1.00 54.94 190 PHE A CA 1
ATOM 1478 C C . PHE A 1 190 ? 2.463 9.471 10.113 1.00 54.94 190 PHE A C 1
ATOM 1480 O O . PHE A 1 190 ? 2.935 10.579 9.843 1.00 54.94 190 PHE A O 1
ATOM 1487 N N . GLY A 1 191 ? 3.214 8.447 10.538 1.00 59.72 191 GLY A N 1
ATOM 1488 C CA . GLY A 1 191 ? 4.685 8.427 10.501 1.00 59.72 191 GLY A CA 1
ATOM 1489 C C . GLY A 1 191 ? 5.251 8.452 9.071 1.00 59.72 191 GLY A C 1
ATOM 1490 O O . GLY A 1 191 ? 6.456 8.350 8.855 1.00 59.72 191 GLY A O 1
ATOM 1491 N N . VAL A 1 192 ? 4.371 8.587 8.079 1.00 70.69 192 VAL A N 1
ATOM 1492 C CA . VAL A 1 192 ? 4.678 8.832 6.679 1.00 70.69 192 VAL A CA 1
ATOM 1493 C C . VAL A 1 192 ? 5.070 10.303 6.490 1.00 70.69 192 VAL A C 1
ATOM 1495 O O . VAL A 1 192 ? 4.297 11.200 6.843 1.00 70.69 192 VAL A O 1
ATOM 1498 N N . PRO A 1 193 ? 6.230 10.584 5.881 1.00 77.88 193 PRO A N 1
ATOM 1499 C CA . PRO A 1 193 ? 6.659 11.952 5.632 1.00 77.88 193 PRO A CA 1
ATOM 1500 C C . PRO A 1 193 ? 5.791 12.636 4.560 1.00 77.88 193 PRO A C 1
ATOM 1502 O O . PRO A 1 193 ? 5.218 11.997 3.674 1.00 77.88 193 PRO A O 1
ATOM 1505 N N . GLU A 1 194 ? 5.719 13.969 4.606 1.00 81.12 194 GLU A N 1
ATOM 1506 C CA . GLU A 1 194 ? 4.967 14.762 3.619 1.00 81.12 194 GLU A CA 1
ATOM 1507 C C . GLU A 1 194 ? 5.524 14.586 2.193 1.00 81.12 194 GLU A C 1
ATOM 1509 O O . GLU A 1 194 ? 4.776 14.522 1.211 1.00 81.12 194 GLU A O 1
ATOM 1514 N N . LYS A 1 195 ? 6.854 14.452 2.094 1.00 74.00 195 LYS A N 1
ATOM 1515 C CA . LYS A 1 195 ? 7.632 14.205 0.873 1.00 74.00 195 LYS A CA 1
ATOM 1516 C C . LYS A 1 195 ? 8.789 13.248 1.166 1.00 74.00 195 LYS A C 1
ATOM 1518 O O . LYS A 1 195 ? 9.249 13.148 2.297 1.00 74.00 195 LYS A O 1
ATOM 1523 N N . VAL A 1 196 ? 9.280 12.574 0.131 1.00 73.44 196 VAL A N 1
ATOM 1524 C CA . VAL A 1 196 ? 10.406 11.624 0.183 1.00 73.44 196 VAL A CA 1
ATOM 1525 C C . VAL A 1 196 ? 11.309 11.942 -0.993 1.00 73.44 196 VAL A C 1
ATOM 1527 O O . VAL A 1 196 ? 10.999 11.628 -2.143 1.00 73.44 196 VAL A O 1
ATOM 1530 N N . ASN A 1 197 ? 12.428 12.595 -0.697 1.00 68.44 197 ASN A N 1
ATOM 1531 C CA . ASN A 1 197 ? 13.384 12.997 -1.718 1.00 68.44 197 ASN A CA 1
ATOM 1532 C C . ASN A 1 197 ? 13.959 11.767 -2.428 1.00 68.44 197 ASN A C 1
ATOM 1534 O O . ASN A 1 197 ? 14.368 10.802 -1.788 1.00 68.44 197 ASN A O 1
ATOM 1538 N N . GLY A 1 198 ? 13.997 11.816 -3.760 1.00 64.62 198 GLY A N 1
ATOM 1539 C CA . GLY A 1 198 ? 14.529 10.728 -4.582 1.00 64.62 198 GLY A CA 1
ATOM 1540 C C . GLY A 1 198 ? 13.578 9.545 -4.794 1.00 64.62 198 GLY A C 1
ATOM 1541 O O . GLY A 1 198 ? 13.956 8.612 -5.500 1.00 64.62 198 GLY A O 1
ATOM 1542 N N . SER A 1 199 ? 12.350 9.578 -4.256 1.00 76.62 199 SER A N 1
ATOM 1543 C CA . SER A 1 199 ? 11.335 8.573 -4.596 1.00 76.62 199 SER A CA 1
ATOM 1544 C C . SER A 1 199 ? 10.871 8.751 -6.043 1.00 76.62 199 SER A C 1
ATOM 1546 O O . SER A 1 199 ? 10.421 9.828 -6.444 1.00 76.62 199 SER A O 1
ATOM 1548 N N . VAL A 1 200 ? 10.912 7.671 -6.827 1.00 75.31 200 VAL A N 1
ATOM 1549 C CA . VAL A 1 200 ? 10.386 7.654 -8.207 1.00 75.31 200 VAL A CA 1
ATOM 1550 C C . VAL A 1 200 ? 8.880 7.901 -8.269 1.00 75.31 200 VAL A C 1
ATOM 1552 O O . VAL A 1 200 ? 8.350 8.252 -9.320 1.00 75.31 200 VAL A O 1
ATOM 1555 N N . LEU A 1 201 ? 8.173 7.717 -7.151 1.00 74.44 201 LEU A N 1
ATOM 1556 C CA . LEU A 1 201 ? 6.748 8.020 -7.066 1.00 74.44 201 LEU A CA 1
ATOM 1557 C C . LEU A 1 201 ? 6.501 9.532 -7.070 1.00 74.44 201 LEU A C 1
ATOM 1559 O O . LEU A 1 201 ? 5.413 9.962 -7.424 1.00 74.44 201 LEU A O 1
ATOM 1563 N N . GLN A 1 202 ? 7.502 10.347 -6.727 1.00 66.81 202 GLN A N 1
ATOM 1564 C CA . GLN A 1 202 ? 7.381 11.809 -6.685 1.00 66.81 202 GLN A CA 1
ATOM 1565 C C . GLN A 1 202 ? 7.927 12.507 -7.928 1.00 66.81 202 GLN A C 1
ATOM 1567 O O . GLN A 1 202 ? 7.649 13.688 -8.121 1.00 66.81 202 GLN A O 1
ATOM 1572 N N . SER A 1 203 ? 8.672 11.804 -8.782 1.00 63.25 203 SER A N 1
ATOM 1573 C CA . SER A 1 203 ? 9.092 12.351 -10.071 1.00 63.25 203 SER A CA 1
ATOM 1574 C C . SER A 1 203 ? 7.921 12.362 -11.050 1.00 63.25 203 SER A C 1
ATOM 1576 O O . SER A 1 203 ? 7.270 11.329 -11.241 1.00 63.25 203 SER A O 1
ATOM 1578 N N . GLU A 1 204 ? 7.691 13.499 -11.709 1.00 58.66 204 GLU A N 1
ATOM 1579 C CA . GLU A 1 204 ? 6.833 13.537 -12.892 1.00 58.66 204 GLU A CA 1
ATOM 1580 C C . GLU A 1 204 ? 7.391 12.578 -13.955 1.00 58.66 204 GLU A C 1
ATOM 1582 O O . GLU A 1 204 ? 8.604 12.517 -14.178 1.00 58.66 204 GLU A O 1
ATOM 1587 N N . VAL A 1 205 ? 6.523 11.809 -14.613 1.00 57.03 205 VAL A N 1
ATOM 1588 C CA . VAL A 1 205 ? 6.941 10.970 -15.743 1.00 57.03 205 VAL A CA 1
ATOM 1589 C C . VAL A 1 205 ? 7.330 11.904 -16.898 1.00 57.03 205 VAL A C 1
ATOM 1591 O O . VAL A 1 205 ? 6.493 12.713 -17.307 1.00 57.03 205 VAL A O 1
ATOM 1594 N N . PRO A 1 206 ? 8.556 11.816 -17.453 1.00 47.31 206 PRO A N 1
ATOM 1595 C CA . PRO A 1 206 ? 8.954 12.648 -18.585 1.00 47.31 206 PRO A CA 1
ATOM 1596 C C . PRO A 1 206 ? 7.970 12.482 -19.753 1.00 47.31 206 PRO A C 1
ATOM 1598 O O . PRO A 1 206 ? 7.733 11.362 -20.205 1.00 47.31 206 PRO A O 1
ATOM 1601 N N . GLY A 1 207 ? 7.378 13.588 -20.216 1.00 51.78 207 GLY A N 1
ATOM 1602 C CA . GLY A 1 207 ? 6.357 13.587 -21.274 1.00 51.78 207 GLY A CA 1
ATOM 1603 C C . GLY A 1 207 ? 4.909 13.395 -20.795 1.00 51.78 207 GLY A C 1
ATOM 1604 O O . GLY A 1 207 ? 4.013 13.261 -21.626 1.00 51.78 207 GLY A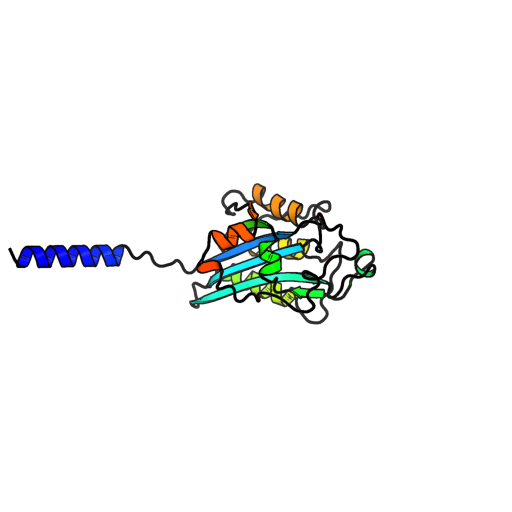 O 1
ATOM 1605 N N . GLY A 1 208 ? 4.650 13.388 -19.482 1.00 45.47 208 GLY A N 1
ATOM 1606 C CA . GLY A 1 208 ? 3.293 13.439 -18.942 1.00 45.47 208 GLY A CA 1
ATOM 1607 C C . GLY A 1 208 ? 2.599 14.738 -19.352 1.00 45.47 208 GLY A C 1
ATOM 1608 O O . GLY A 1 208 ? 3.051 15.824 -18.996 1.00 45.47 208 GLY A O 1
ATOM 1609 N N . VAL A 1 209 ? 1.506 14.630 -20.111 1.00 41.03 209 VAL A N 1
ATOM 1610 C CA . VAL A 1 209 ? 0.664 15.775 -20.473 1.00 41.03 209 VAL A CA 1
ATOM 1611 C C . VAL A 1 209 ? 0.153 16.404 -19.178 1.00 41.03 209 VAL A C 1
ATOM 1613 O O . VAL A 1 209 ? -0.631 15.780 -18.456 1.00 41.03 209 VAL A O 1
ATOM 1616 N N . ARG A 1 210 ? 0.598 17.630 -18.875 1.00 41.28 210 ARG A N 1
ATOM 1617 C CA . ARG A 1 210 ? -0.123 18.488 -17.932 1.00 41.28 210 ARG A CA 1
ATOM 1618 C C . ARG A 1 210 ? -1.492 18.699 -18.553 1.00 41.28 210 ARG A C 1
ATOM 1620 O O . ARG A 1 210 ? -1.567 19.183 -19.671 1.00 41.28 210 ARG A O 1
ATOM 1627 N N . ARG A 1 211 ? -2.543 18.239 -17.882 1.00 41.62 211 ARG A N 1
ATOM 1628 C CA . ARG A 1 211 ? -3.875 18.762 -18.158 1.00 41.62 211 ARG A CA 1
ATOM 1629 C C . ARG A 1 211 ? -3.983 20.033 -17.332 1.00 41.62 211 ARG A C 1
ATOM 1631 O O . ARG A 1 211 ? -4.132 19.955 -16.113 1.00 41.62 211 ARG A O 1
ATOM 1638 N N . ASP A 1 212 ? -3.693 21.132 -18.004 1.00 45.81 212 ASP A N 1
ATOM 1639 C CA . ASP A 1 212 ? -4.188 22.475 -17.723 1.00 45.81 212 ASP A CA 1
ATOM 1640 C C . ASP A 1 212 ? -5.718 22.492 -17.558 1.00 45.81 212 ASP A C 1
ATOM 1642 O O . ASP A 1 212 ? -6.414 21.686 -18.226 1.00 45.81 212 ASP A O 1
#

Secondary structure (DSSP, 8-state):
-HHHHHHHHHHHHHHHHHT-------EEEEEEEE-SSSS--EEEEEEEEE-TTT--EEEEEEEEEESS--THHHHS-EEEEEE---HHHHHHSEEEEEEEE-HHHHHHHHHHHHHHHSTT-EEBTTTBSHHHHHHHHHHHTT------TTTTT-HHHHHHHTTTTSTTTSEEEEEEHHHHHHH-GGGG--SS-S--TT-TTTSPPTT-----